Protein 3MY9 (pdb70)

Foldseek 3Di:
DDKWAWADKDWFWWWFDWPLDIDIWIKMWIAIPVGFIFIFTQDPCPPVVLRVCCVPQLVVLRHGDMLVPLVVSLVVSCVRDPPPLRNSQGSSLRSLLRVQQVVWHESLVVLQHFPDFWFFAEDEQEDPPNVVVVVVCVVQLVQQAAHYEYEDPPDPLVVVLVSLVVVCVVCPNSHQYEYEPPQPDDLVPVQVSLVSVLVSVHQAYENNHDQPPQVSLLVNCVVGPHWYEYENCDQELVSLVVCLVSVSTQAYEYDQRSHRHLVRSLVSLVSCVVSNHAYAPEAFEQAQSSNLRSLSSPRNRVSNRNGYYHNDPSMDRDAYQWPDGQDDGSRITGNADITRSNTDGDPCSVVVRIPTD

CATH classification: 3.30.390.10 (+1 more: 3.20.20.120)

Secondary structure (DSSP, 8-state):
----BEEEEEEEEEEE-EE---EEEEEEEEEETTS-EEEEEE----HHHHHHIIIIIIHHHHTT-BTT-HHHHHHHHHHHS-S-HHHHHHHHHHHHHHHHHHHT-BTTGGGT--S-SEEEBPEEE--SSHHHHHHHHHHHTTTT--EEEEE-SSS-HHHHHHHHHHHHHHHGGGSEEEEE-TT---TTTHHHHHHHHHTT--S-EE--S-TT-HHHHHHHHHH-SSPEEESTT-SSHHHHHHHHHHT--SEEE--HHHHTSHHHHHHHHHHHHHHT--EE--EE--SHHHHHHHHHHHHT-TTB-S-BEES-TTSEE---SSSSPPPEETTEEEPPPSSBTS----HHHHHHHSEE-

Organism: Azorhizobium caulinodans (strain ATCC 43989 / DSM 5975 / JCM 20966 / LMG 6465 / NBRC 14845 / NCIMB 13405 / ORS 571) (NCBI:txid438753)

Structure (mmCIF, N/CA/C/O backbone):
data_3MY9
#
_entry.id   3MY9
#
_cell.length_a   127.993
_cell.length_b   127.993
_cell.length_c   98.036
_cell.angle_alpha   90.00
_cell.angle_beta   90.00
_cell.angle_gamma   90.00
#
_symmetry.space_group_name_H-M   'I 4 2 2'
#
loop_
_entity.id
_entity.type
_entity.pdbx_description
1 polymer 'Muconate cycloisomerase'
2 non-polymer 'MAGNESIUM ION'
3 non-polymer GLYCEROL
4 water water
#
loop_
_atom_site.group_PDB
_atom_site.id
_atom_site.type_symbol
_atom_site.label_atom_id
_atom_site.label_alt_id
_atom_site.label_comp_id
_atom_site.label_asym_id
_atom_site.label_entity_id
_atom_site.label_seq_id
_atom_site.pdbx_PDB_ins_code
_atom_site.Cartn_x
_atom_site.Cartn_y
_atom_site.Cartn_z
_atom_site.occupancy
_atom_site.B_iso_or_equiv
_atom_site.auth_seq_id
_atom_site.auth_comp_id
_atom_site.auth_asym_id
_atom_site.auth_atom_id
_atom_site.pdbx_PDB_model_num
ATOM 1 N N . SER A 1 3 ? 38.659 40.405 -7.099 1.00 77.39 2 SER A N 1
ATOM 2 C CA . SER A 1 3 ? 38.041 39.183 -7.692 1.00 76.52 2 SER A CA 1
ATOM 3 C C . SER A 1 3 ? 39.096 38.070 -7.733 1.00 76.32 2 SER A C 1
ATOM 4 O O . SER A 1 3 ? 40.071 38.146 -8.489 1.00 78.11 2 SER A O 1
ATOM 7 N N . TRP A 1 4 ? 38.907 37.051 -6.895 1.00 74.28 3 TRP A N 1
ATOM 8 C CA . TRP A 1 4 ? 39.879 35.970 -6.763 1.00 73.43 3 TRP A CA 1
ATOM 9 C C . TRP A 1 4 ? 39.520 34.789 -7.645 1.00 72.60 3 TRP A C 1
ATOM 10 O O . TRP A 1 4 ? 38.392 34.331 -7.612 1.00 71.24 3 TRP A O 1
ATOM 21 N N . ASP A 1 5 ? 40.490 34.322 -8.425 1.00 73.55 4 ASP A N 1
ATOM 22 C CA . ASP A 1 5 ? 40.376 33.102 -9.215 1.00 73.55 4 ASP A CA 1
ATOM 23 C C . ASP A 1 5 ? 41.750 32.489 -9.211 1.00 73.65 4 ASP A C 1
ATOM 24 O O . ASP A 1 5 ? 42.732 33.202 -9.386 1.00 75.34 4 ASP A O 1
ATOM 29 N N . SER A 1 6 ? 41.833 31.184 -8.991 1.00 72.02 5 SER A N 1
ATOM 30 C CA . SER A 1 6 ? 43.114 30.498 -9.043 1.00 72.55 5 SER A CA 1
ATOM 31 C C . SER A 1 6 ? 42.952 28.995 -9.165 1.00 71.59 5 SER A C 1
ATOM 32 O O . SER A 1 6 ? 41.895 28.432 -8.849 1.00 70.29 5 SER A O 1
ATOM 35 N N . VAL A 1 7 ? 44.019 28.353 -9.623 1.00 72.15 6 VAL A N 1
ATOM 36 C CA . VAL A 1 7 ? 44.018 26.924 -9.867 1.00 71.97 6 VAL A CA 1
ATOM 37 C C . VAL A 1 7 ? 44.965 26.196 -8.927 1.00 72.35 6 VAL A C 1
ATOM 38 O O . VAL A 1 7 ? 45.908 26.788 -8.406 1.00 73.07 6 VAL A O 1
ATOM 42 N N . VAL A 1 8 ? 44.696 24.914 -8.702 1.00 71.86 7 VAL A N 1
ATOM 43 C CA . VAL A 1 8 ? 45.626 24.049 -7.999 1.00 72.89 7 VAL A CA 1
ATOM 44 C C . VAL A 1 8 ? 46.899 23.892 -8.834 1.00 76.51 7 VAL A C 1
ATOM 45 O O . VAL A 1 8 ? 46.833 23.650 -10.046 1.00 76.85 7 VAL A O 1
ATOM 49 N N . GLU A 1 9 ? 48.049 24.019 -8.171 1.00 78.93 8 GLU A N 1
ATOM 50 C CA . GLU A 1 9 ? 49.357 23.933 -8.827 1.00 82.63 8 GLU A CA 1
ATOM 51 C C . GLU A 1 9 ? 50.138 22.667 -8.450 1.00 84.51 8 GLU A C 1
ATOM 52 O O . GLU A 1 9 ? 50.834 22.106 -9.298 1.00 87.25 8 GLU A O 1
ATOM 58 N N . ARG A 1 10 ? 50.054 22.230 -7.196 1.00 83.99 9 ARG A N 1
ATOM 59 C CA . ARG A 1 10 ? 50.669 20.962 -6.788 1.00 85.99 9 ARG A CA 1
ATOM 60 C C . ARG A 1 10 ? 50.065 20.400 -5.521 1.00 84.36 9 ARG A C 1
ATOM 61 O O . ARG A 1 10 ? 49.459 21.124 -4.734 1.00 82.18 9 ARG A O 1
ATOM 69 N N . ILE A 1 11 ? 50.249 19.101 -5.326 1.00 85.47 10 ILE A N 1
ATOM 70 C CA . ILE A 1 11 ? 49.893 18.469 -4.069 1.00 84.84 10 ILE A CA 1
ATOM 71 C C . ILE A 1 11 ? 51.072 17.690 -3.493 1.00 87.64 10 ILE A C 1
ATOM 72 O O . ILE A 1 11 ? 52.031 17.364 -4.202 1.00 90.48 10 ILE A O 1
ATOM 77 N N . ARG A 1 12 ? 50.997 17.461 -2.188 1.00 87.41 11 ARG A N 1
ATOM 78 C CA . ARG A 1 12 ? 51.819 16.493 -1.485 1.00 90.05 11 ARG A CA 1
ATOM 79 C C . ARG A 1 12 ? 50.880 15.612 -0.673 1.00 88.41 11 ARG A C 1
ATOM 80 O O . ARG A 1 12 ? 50.012 16.117 0.045 1.00 85.95 11 ARG A O 1
ATOM 88 N N . ILE A 1 13 ? 51.035 14.301 -0.806 1.00 90.05 12 ILE A N 1
ATOM 89 C CA . ILE A 1 13 ? 50.266 13.348 -0.018 1.00 89.13 12 ILE A CA 1
ATOM 90 C C . ILE A 1 13 ? 51.221 12.750 1.009 1.00 91.37 12 ILE A C 1
ATOM 91 O O . ILE A 1 13 ? 52.323 12.306 0.653 1.00 93.93 12 ILE A O 1
ATOM 96 N N . PHE A 1 14 ? 50.810 12.763 2.279 1.00 89.96 13 PHE A N 1
ATOM 97 C CA . PHE A 1 14 ? 51.637 12.252 3.371 1.00 91.82 13 PHE A CA 1
ATOM 98 C C . PHE A 1 14 ? 50.941 11.100 4.065 1.00 91.47 13 PHE A C 1
ATOM 99 O O . PHE A 1 14 ? 49.780 11.230 4.476 1.00 88.74 13 PHE A O 1
ATOM 107 N N . LEU A 1 15 ? 51.635 9.975 4.186 1.00 94.38 14 LEU A N 1
ATOM 108 C CA . LEU A 1 15 ? 51.202 8.910 5.082 1.00 94.88 14 LEU A CA 1
ATOM 109 C C . LEU A 1 15 ? 51.967 9.159 6.375 1.00 96.44 14 LEU A C 1
ATOM 110 O O . LEU A 1 15 ? 53.204 9.144 6.370 1.00 99.19 14 LEU A O 1
ATOM 115 N N . VAL A 1 16 ? 51.241 9.414 7.465 1.00 94.63 15 VAL A N 1
ATOM 116 C CA . VAL A 1 16 ? 51.865 9.686 8.764 1.00 96.25 15 VAL A CA 1
ATOM 117 C C . VAL A 1 16 ? 51.407 8.688 9.809 1.00 96.41 15 VAL A C 1
ATOM 118 O O . VAL A 1 16 ? 50.304 8.145 9.724 1.00 94.30 15 VAL A O 1
ATOM 122 N N . GLU A 1 17 ? 52.268 8.459 10.794 1.00 99.30 16 GLU A N 1
ATOM 123 C CA . GLU A 1 17 ? 51.929 7.673 11.969 1.00 99.85 16 GLU A CA 1
ATOM 124 C C . GLU A 1 17 ? 51.726 8.686 13.093 1.00 99.12 16 GLU A C 1
ATOM 125 O O . GLU A 1 17 ? 52.490 9.641 13.201 1.00 100.75 16 GLU A O 1
ATOM 131 N N . SER A 1 18 ? 50.700 8.491 13.916 1.00 97.46 17 SER A N 1
ATOM 132 C CA . SER A 1 18 ? 50.441 9.378 15.055 1.00 96.97 17 SER A CA 1
ATOM 133 C C . SER A 1 18 ? 50.230 8.564 16.328 1.00 97.89 17 SER A C 1
ATOM 134 O O . SER A 1 18 ? 49.631 7.487 16.276 1.00 97.17 17 SER A O 1
ATOM 137 N N . PRO A 1 19 ? 50.714 9.073 17.477 1.00 99.90 18 PRO A N 1
ATOM 138 C CA . PRO A 1 19 ? 50.587 8.288 18.698 1.00 101.22 18 PRO A CA 1
ATOM 139 C C . PRO A 1 19 ? 49.238 8.471 19.388 1.00 99.00 18 PRO A C 1
ATOM 140 O O . PRO A 1 19 ? 48.651 9.555 19.342 1.00 97.10 18 PRO A O 1
ATOM 144 N N . ILE A 1 20 ? 48.758 7.395 20.006 1.00 99.70 19 ILE A N 1
ATOM 145 C CA . ILE A 1 20 ? 47.585 7.421 20.873 1.00 97.94 19 ILE A CA 1
ATOM 146 C C . ILE A 1 20 ? 47.941 6.747 22.207 1.00 100.40 19 ILE A C 1
ATOM 147 O O . ILE A 1 20 ? 49.042 6.222 22.360 1.00 103.20 19 ILE A O 1
ATOM 152 N N . LYS A 1 21 ? 47.024 6.788 23.170 1.00 99.54 20 LYS A N 1
ATOM 153 C CA . LYS A 1 21 ? 47.182 6.054 24.427 1.00 101.79 20 LYS A CA 1
ATOM 154 C C . LYS A 1 21 ? 45.840 5.451 24.836 1.00 99.94 20 LYS A C 1
ATOM 155 O O . LYS A 1 21 ? 44.837 6.159 24.839 1.00 97.50 20 LYS A O 1
ATOM 157 N N . MET A 1 22 ? 45.825 4.154 25.173 1.00 101.49 21 MET A N 1
ATOM 158 C CA . MET A 1 22 ? 44.588 3.446 25.578 1.00 99.68 21 MET A CA 1
ATOM 159 C C . MET A 1 22 ? 44.751 2.711 26.910 1.00 101.60 21 MET A C 1
ATOM 160 O O . MET A 1 22 ? 45.824 2.184 27.216 1.00 104.64 21 MET A O 1
ATOM 162 N N . GLY A 1 33 ? 50.719 2.085 21.291 1.00 102.09 32 GLY A N 1
ATOM 163 C CA . GLY A 1 33 ? 49.603 2.334 20.379 1.00 98.69 32 GLY A CA 1
ATOM 164 C C . GLY A 1 33 ? 50.017 3.233 19.222 1.00 98.30 32 GLY A C 1
ATOM 165 O O . GLY A 1 33 ? 50.919 4.070 19.359 1.00 99.80 32 GLY A O 1
ATOM 166 N N . SER A 1 34 ? 49.368 3.057 18.073 1.00 96.13 33 SER A N 1
ATOM 167 C CA . SER A 1 34 ? 49.667 3.872 16.897 1.00 95.45 33 SER A CA 1
ATOM 168 C C . SER A 1 34 ? 48.501 3.851 15.917 1.00 92.29 33 SER A C 1
ATOM 169 O O . SER A 1 34 ? 47.676 2.928 15.929 1.00 91.43 33 SER A O 1
ATOM 172 N N . VAL A 1 35 ? 48.415 4.891 15.093 1.00 90.49 34 VAL A N 1
ATOM 173 C CA . VAL A 1 35 ? 47.439 4.942 14.002 1.00 87.57 34 VAL A CA 1
ATOM 174 C C . VAL A 1 35 ? 48.091 5.640 12.824 1.00 87.54 34 VAL A C 1
ATOM 175 O O . VAL A 1 35 ? 48.961 6.492 13.011 1.00 88.59 34 VAL A O 1
ATOM 179 N N . LYS A 1 36 ? 47.678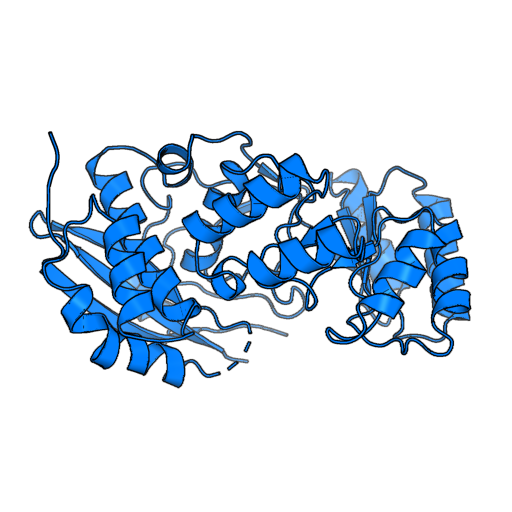 5.271 11.617 1.00 86.05 35 LYS A N 1
ATOM 180 C CA . LYS A 1 36 ? 48.204 5.898 10.414 1.00 86.04 35 LYS A CA 1
ATOM 181 C C . LYS A 1 36 ? 47.128 6.797 9.801 1.00 82.32 35 LYS A C 1
ATOM 182 O O . LYS A 1 36 ? 45.938 6.477 9.847 1.00 79.70 35 LYS A O 1
ATOM 184 N N . ARG A 1 37 ? 47.560 7.929 9.248 1.00 81.68 36 ARG A N 1
ATOM 185 C CA . ARG A 1 37 ? 46.655 8.948 8.729 1.00 78.56 36 ARG A CA 1
ATOM 186 C C . ARG A 1 37 ? 47.144 9.459 7.377 1.00 78.74 36 ARG A C 1
ATOM 187 O O . ARG A 1 37 ? 48.341 9.625 7.162 1.00 80.99 36 ARG A O 1
ATOM 195 N N . VAL A 1 38 ? 46.208 9.707 6.469 1.00 76.21 37 VAL A N 1
ATOM 196 C CA . VAL A 1 38 ? 46.524 10.254 5.149 1.00 76.11 37 VAL A CA 1
ATOM 197 C C . VAL A 1 38 ? 46.212 11.746 5.172 1.00 73.61 37 VAL A C 1
ATOM 198 O O . VAL A 1 38 ? 45.048 12.145 5.352 1.00 71.02 37 VAL A O 1
ATOM 202 N N . LEU A 1 39 ? 47.243 12.563 5.006 1.00 74.10 38 LEU A N 1
ATOM 203 C CA . LEU A 1 39 ? 47.093 14.004 4.941 1.00 72.43 38 LEU A CA 1
ATOM 204 C C . LEU A 1 39 ? 47.478 14.478 3.546 1.00 73.03 38 LEU A C 1
ATOM 205 O O . LEU A 1 39 ? 48.434 13.981 2.948 1.00 75.71 38 LEU A O 1
ATOM 210 N N . LEU A 1 40 ? 46.718 15.438 3.038 1.00 70.96 39 LEU A N 1
ATOM 211 C CA . LEU A 1 40 ? 46.902 15.988 1.705 1.00 71.09 39 LEU A CA 1
ATOM 212 C C . LEU A 1 40 ? 47.134 17.475 1.854 1.00 70.52 39 LEU A C 1
ATOM 213 O O . LEU A 1 40 ? 46.370 18.159 2.529 1.00 68.73 39 LEU A O 1
ATOM 218 N N . GLU A 1 41 ? 48.185 17.975 1.225 1.00 72.26 40 GLU A N 1
ATOM 219 C CA . GLU A 1 41 ? 48.447 19.397 1.199 1.00 72.15 40 GLU A CA 1
ATOM 220 C C . GLU A 1 41 ? 48.284 19.869 -0.232 1.00 72.04 40 GLU A C 1
ATOM 221 O O . GLU A 1 41 ? 48.977 19.391 -1.132 1.00 73.56 40 GLU A O 1
ATOM 227 N N . VAL A 1 42 ? 47.388 20.822 -0.442 1.00 69.96 41 VAL A N 1
ATOM 228 C CA . VAL A 1 42 ? 47.204 21.386 -1.773 1.00 69.79 41 VAL A CA 1
ATOM 229 C C . VAL A 1 42 ? 47.701 22.816 -1.797 1.00 69.73 41 VAL A C 1
ATOM 230 O O . VAL A 1 42 ? 47.541 23.547 -0.825 1.00 68.94 41 VAL A O 1
ATOM 234 N N . THR A 1 43 ? 48.335 23.196 -2.904 1.00 71.00 42 THR A N 1
ATOM 235 C CA . THR A 1 43 ? 48.927 24.517 -3.043 1.00 71.51 42 THR A CA 1
ATOM 236 C C . THR A 1 43 ? 48.480 25.178 -4.344 1.00 71.63 42 THR A C 1
ATOM 237 O O . THR A 1 43 ? 48.632 24.601 -5.411 1.00 72.72 42 THR A O 1
ATOM 241 N N . SER A 1 44 ? 47.935 26.387 -4.254 1.00 70.91 43 SER A N 1
ATOM 242 C CA . SER A 1 44 ? 47.440 27.097 -5.437 1.00 71.23 43 SER A CA 1
ATOM 243 C C . SER A 1 44 ? 48.551 27.774 -6.227 1.00 74.02 43 SER A C 1
ATOM 244 O O . SER A 1 44 ? 49.666 27.951 -5.728 1.00 75.61 43 SER A O 1
ATOM 247 N N . ALA A 1 45 ? 48.214 28.192 -7.449 1.00 74.95 44 ALA A N 1
ATOM 248 C CA . ALA A 1 45 ? 49.134 28.941 -8.325 1.00 77.14 44 ALA A CA 1
ATOM 249 C C . ALA A 1 45 ? 49.510 30.312 -7.762 1.00 77.66 44 ALA A C 1
ATOM 250 O O . ALA A 1 45 ? 50.518 30.893 -8.174 1.00 80.04 44 ALA A O 1
ATOM 252 N N . ASP A 1 46 ? 48.695 30.836 -6.842 1.00 76.07 45 ASP A N 1
ATOM 253 C CA . ASP A 1 46 ? 49.012 32.091 -6.132 1.00 76.50 45 ASP A CA 1
ATOM 254 C C . ASP A 1 46 ? 49.476 31.871 -4.654 1.00 76.28 45 ASP A C 1
ATOM 255 O O . ASP A 1 46 ? 49.485 32.786 -3.765 1.00 77.05 45 ASP A O 1
ATOM 260 N N . GLY A 1 47 ? 50.000 30.648 -4.405 1.00 76.50 46 GLY A N 1
ATOM 261 C CA . GLY A 1 47 ? 50.816 30.371 -3.209 1.00 77.35 46 GLY A CA 1
ATOM 262 C C . GLY A 1 47 ? 50.100 29.928 -1.938 1.00 75.48 46 GLY A C 1
ATOM 263 O O . GLY A 1 47 ? 50.752 29.605 -0.945 1.00 76.67 46 GLY A O 1
ATOM 264 N N . ILE A 1 48 ? 48.767 29.907 -1.961 1.00 72.72 47 ILE A N 1
ATOM 265 C CA . ILE A 1 48 ? 47.964 29.648 -0.754 1.00 70.80 47 ILE A CA 1
ATOM 266 C C . ILE A 1 48 ? 47.789 28.150 -0.493 1.00 69.87 47 ILE A C 1
ATOM 267 O O . ILE A 1 48 ? 47.439 27.388 -1.393 1.00 69.25 47 ILE A O 1
ATOM 272 N N . VAL A 1 49 ? 48.005 27.742 0.753 1.00 69.72 48 VAL A N 1
ATOM 273 C CA . VAL A 1 49 ? 48.056 26.332 1.116 1.00 69.39 48 VAL A CA 1
ATOM 274 C C . VAL A 1 49 ? 46.787 25.898 1.844 1.00 67.11 48 VAL A C 1
ATOM 275 O O . VAL A 1 49 ? 46.254 26.646 2.658 1.00 66.41 48 VAL A O 1
ATOM 279 N N . GLY A 1 50 ? 46.316 24.687 1.553 1.00 65.98 49 GLY A N 1
ATOM 280 C CA . GLY A 1 50 ? 45.166 24.115 2.249 1.00 64.02 49 GLY A CA 1
ATOM 281 C C . GLY A 1 50 ? 45.364 22.651 2.560 1.00 64.33 49 GLY A C 1
ATOM 282 O O . GLY A 1 50 ? 46.056 21.946 1.830 1.00 66.18 49 GLY A O 1
ATOM 283 N N . TRP A 1 51 ? 44.752 22.187 3.641 1.00 63.32 50 TRP A N 1
ATOM 284 C CA . TRP A 1 51 ? 44.947 20.819 4.099 1.00 64.12 50 TRP A CA 1
ATOM 285 C C . TRP A 1 51 ? 43.645 20.030 4.127 1.00 63.09 50 TRP A C 1
ATOM 286 O O . TRP A 1 51 ? 42.571 20.572 4.387 1.00 60.59 50 TRP A O 1
ATOM 297 N N . GLY A 1 52 ? 43.767 18.743 3.829 1.00 64.72 51 GLY A N 1
ATOM 298 C CA . GLY A 1 52 ? 42.693 17.785 3.991 1.00 63.99 51 GLY A CA 1
ATOM 299 C C . GLY A 1 52 ? 43.228 16.518 4.617 1.00 66.13 51 GLY A C 1
ATOM 300 O O . GLY A 1 52 ? 44.432 16.262 4.604 1.00 68.10 51 GLY A O 1
ATOM 301 N N . GLU A 1 53 ? 42.325 15.727 5.168 1.00 66.74 52 GLU A N 1
ATOM 302 C CA . GLU A 1 53 ? 42.681 14.479 5.827 1.00 69.08 52 GLU A CA 1
ATOM 303 C C . GLU A 1 53 ? 41.640 13.443 5.456 1.00 69.80 52 GLU A C 1
ATOM 304 O O . GLU A 1 53 ? 40.452 13.733 5.494 1.00 67.59 52 GLU A O 1
ATOM 310 N N . ALA A 1 54 ? 42.106 12.258 5.079 1.00 73.80 53 ALA A N 1
ATOM 311 C CA . ALA A 1 54 ? 41.247 11.117 4.816 1.00 75.67 53 ALA A CA 1
ATOM 312 C C . ALA A 1 54 ? 41.230 10.226 6.051 1.00 77.88 53 ALA A C 1
ATOM 313 O O . ALA A 1 54 ? 42.229 9.587 6.382 1.00 80.22 53 ALA A O 1
ATOM 315 N N . ALA A 1 55 ? 40.096 10.210 6.742 1.00 78.74 54 ALA A N 1
ATOM 316 C CA . ALA A 1 55 ? 39.917 9.373 7.916 1.00 80.83 54 ALA A CA 1
ATOM 317 C C . ALA A 1 55 ? 39.003 8.217 7.538 1.00 82.26 54 ALA A C 1
ATOM 318 O O . ALA A 1 55 ? 37.847 8.443 7.194 1.00 80.77 54 ALA A O 1
ATOM 320 N N . PRO A 1 56 ? 39.526 6.981 7.551 1.00 86.31 55 PRO A N 1
ATOM 321 C CA . PRO A 1 56 ? 38.639 5.817 7.451 1.00 87.22 55 PRO A CA 1
ATOM 322 C C . PRO A 1 56 ? 37.608 5.688 8.580 1.00 86.84 55 PRO A C 1
ATOM 323 O O . PRO A 1 56 ? 37.644 6.434 9.569 1.00 86.01 55 PRO A O 1
ATOM 327 N N . TRP A 1 57 ? 36.706 4.721 8.407 1.00 88.02 56 TRP A N 1
ATOM 328 C CA . TRP A 1 57 ? 35.479 4.606 9.196 1.00 87.21 56 TRP A CA 1
ATOM 329 C C . TRP A 1 57 ? 35.277 3.157 9.671 1.00 88.01 56 TRP A C 1
ATOM 330 O O . TRP A 1 57 ? 35.099 2.889 10.870 1.00 87.99 56 TRP A O 1
ATOM 341 N N . THR A 1 63 ? 41.827 0.754 6.273 1.00 100.68 62 THR A N 1
ATOM 342 C CA . THR A 1 63 ? 43.073 0.710 5.516 1.00 103.79 62 THR A CA 1
ATOM 343 C C . THR A 1 63 ? 43.394 2.077 4.900 1.00 103.05 62 THR A C 1
ATOM 344 O O . THR A 1 63 ? 42.695 2.521 3.985 1.00 102.10 62 THR A O 1
ATOM 348 N N . PRO A 1 64 ? 44.431 2.761 5.424 1.00 103.74 63 PRO A N 1
ATOM 349 C CA . PRO A 1 64 ? 44.930 4.031 4.867 1.00 103.23 63 PRO A CA 1
ATOM 350 C C . PRO A 1 64 ? 45.706 3.920 3.550 1.00 104.98 63 PRO A C 1
ATOM 351 O O . PRO A 1 64 ? 45.882 4.929 2.862 1.00 104.52 63 PRO A O 1
ATOM 355 N N . GLU A 1 65 ? 46.191 2.721 3.221 1.00 106.85 64 GLU A N 1
ATOM 356 C CA . GLU A 1 65 ? 46.872 2.482 1.946 1.00 108.64 64 GLU A CA 1
ATOM 357 C C . GLU A 1 65 ? 45.904 2.690 0.779 1.00 106.49 64 GLU A C 1
ATOM 358 O O . GLU A 1 65 ? 46.270 3.276 -0.239 1.00 107.12 64 GLU A O 1
ATOM 360 N N . ALA A 1 66 ? 44.670 2.213 0.947 1.00 103.78 65 ALA A N 1
ATOM 361 C CA . ALA A 1 66 ? 43.588 2.443 -0.013 1.00 101.62 65 ALA A CA 1
ATOM 362 C C . ALA A 1 66 ? 43.466 3.926 -0.375 1.00 99.37 65 ALA A C 1
ATOM 363 O O . ALA A 1 66 ? 43.722 4.315 -1.523 1.00 100.27 65 ALA A O 1
ATOM 365 N N . ALA A 1 67 ? 43.098 4.748 0.608 1.00 96.21 66 ALA A N 1
ATOM 366 C CA . ALA A 1 67 ? 42.989 6.194 0.402 1.00 94.04 66 ALA A CA 1
ATOM 367 C C . ALA A 1 67 ? 44.269 6.757 -0.210 1.00 95.63 66 ALA A C 1
ATOM 368 O O . ALA A 1 67 ? 44.215 7.509 -1.188 1.00 95.53 66 ALA A O 1
ATOM 370 N N . PHE A 1 68 ? 45.416 6.371 0.347 1.00 97.07 67 PHE A N 1
ATOM 371 C CA . PHE A 1 68 ? 46.711 6.898 -0.102 1.00 98.71 67 PHE A CA 1
ATOM 372 C C . PHE A 1 68 ? 46.963 6.716 -1.601 1.00 100.12 67 PHE A C 1
ATOM 373 O O . PHE A 1 68 ? 47.502 7.614 -2.265 1.00 100.50 67 PHE A O 1
ATOM 381 N N . SER A 1 69 ? 46.606 5.548 -2.125 1.00 100.62 68 SER A N 1
ATOM 382 C CA . SER A 1 69 ? 46.802 5.278 -3.545 1.00 102.28 68 SER A CA 1
ATOM 383 C C . SER A 1 69 ? 45.755 6.038 -4.357 1.00 99.45 68 SER A C 1
ATOM 384 O O . SER A 1 69 ? 46.063 6.568 -5.428 1.00 100.69 68 SER A O 1
ATOM 387 N N . ALA A 1 70 ? 44.533 6.110 -3.830 1.00 95.70 69 ALA A N 1
ATOM 388 C CA . ALA A 1 70 ? 43.451 6.818 -4.501 1.00 92.90 69 ALA A CA 1
ATOM 389 C C . ALA A 1 70 ? 43.890 8.223 -4.888 1.00 91.93 69 ALA A C 1
ATOM 390 O O . ALA A 1 70 ? 43.796 8.603 -6.052 1.00 92.78 69 ALA A O 1
ATOM 392 N N . LEU A 1 71 ? 44.400 8.978 -3.922 1.00 90.43 70 LEU A N 1
ATOM 393 C CA . LEU A 1 71 ? 44.854 10.349 -4.172 1.00 89.47 70 LEU A CA 1
ATOM 394 C C . LEU A 1 71 ? 46.034 10.404 -5.135 1.00 91.92 70 LEU A C 1
ATOM 395 O O . LEU A 1 71 ? 46.047 11.215 -6.066 1.00 91.86 70 LEU A O 1
ATOM 400 N N . ASP A 1 72 ? 47.015 9.533 -4.904 1.00 93.92 71 ASP A N 1
ATOM 401 C CA . ASP A 1 72 ? 48.307 9.591 -5.604 1.00 96.62 71 ASP A CA 1
ATOM 402 C C . ASP A 1 72 ? 48.201 9.257 -7.096 1.00 97.67 71 ASP A C 1
ATOM 403 O O . ASP A 1 72 ? 48.877 9.889 -7.915 1.00 98.89 71 ASP A O 1
ATOM 408 N N . ILE A 1 73 ? 47.360 8.280 -7.444 1.00 96.89 72 ILE A N 1
ATOM 409 C CA . ILE A 1 73 ? 47.229 7.838 -8.840 1.00 98.37 72 ILE A CA 1
ATOM 410 C C . ILE A 1 73 ? 45.870 8.214 -9.482 1.00 95.64 72 ILE A C 1
ATOM 411 O O . ILE A 1 73 ? 45.848 8.857 -10.528 1.00 95.90 72 ILE A O 1
ATOM 416 N N . TYR A 1 74 ? 44.748 7.857 -8.856 1.00 92.87 73 TYR A N 1
ATOM 417 C CA . TYR A 1 74 ? 43.444 8.057 -9.492 1.00 90.81 73 TYR A CA 1
ATOM 418 C C . TYR A 1 74 ? 43.032 9.543 -9.546 1.00 88.35 73 TYR A C 1
ATOM 419 O O . TYR A 1 74 ? 42.701 10.060 -10.621 1.00 88.66 73 TYR A O 1
ATOM 421 N N . LEU A 1 75 ? 43.085 10.231 -8.403 1.00 85.82 74 LEU A N 1
ATOM 422 C CA . LEU A 1 75 ? 42.554 11.600 -8.289 1.00 82.96 74 LEU A CA 1
ATOM 423 C C . LEU A 1 75 ? 43.550 12.718 -8.667 1.00 83.32 74 LEU A C 1
ATOM 424 O O . LEU A 1 75 ? 43.132 13.807 -9.053 1.00 81.91 74 LEU A O 1
ATOM 429 N N . ARG A 1 76 ? 44.850 12.447 -8.592 1.00 84.99 75 ARG A N 1
ATOM 430 C CA . ARG A 1 76 ? 45.887 13.466 -8.868 1.00 85.76 75 ARG A CA 1
ATOM 431 C C . ARG A 1 76 ? 45.711 14.280 -10.178 1.00 85.81 75 ARG A C 1
ATOM 432 O O . ARG A 1 76 ? 45.854 15.508 -10.156 1.00 84.69 75 ARG A O 1
ATOM 440 N N . PRO A 1 77 ? 45.421 13.607 -11.317 1.00 86.73 76 PRO A N 1
ATOM 441 C CA . PRO A 1 77 ? 45.213 14.336 -12.577 1.00 87.17 76 PRO A CA 1
ATOM 442 C C . PRO A 1 77 ? 43.901 15.132 -12.661 1.00 84.28 76 PRO A C 1
ATOM 443 O O . PRO A 1 77 ? 43.742 15.955 -13.568 1.00 84.40 76 PRO A O 1
ATOM 447 N N . LEU A 1 78 ? 42.968 14.860 -11.750 1.00 81.54 77 LEU A N 1
ATOM 448 C CA . LEU A 1 78 ? 41.748 15.646 -11.635 1.00 78.89 77 LEU A CA 1
ATOM 449 C C . LEU A 1 78 ? 42.012 16.902 -10.795 1.00 77.16 77 LEU A C 1
ATOM 450 O O . LEU A 1 78 ? 41.567 17.994 -11.174 1.00 76.35 77 LEU A O 1
ATOM 455 N N . ILE A 1 79 ? 42.748 16.751 -9.681 1.00 76.37 78 ILE A N 1
ATOM 456 C CA . ILE A 1 79 ? 43.075 17.891 -8.792 1.00 74.51 78 ILE A CA 1
ATOM 457 C C . ILE A 1 79 ? 43.916 18.929 -9.532 1.00 75.04 78 ILE A C 1
ATOM 458 O O . ILE A 1 79 ? 43.633 20.129 -9.479 1.00 73.46 78 ILE A O 1
ATOM 463 N N . LEU A 1 80 ? 44.962 18.453 -10.204 1.00 76.94 79 LEU A N 1
ATOM 464 C CA . LEU A 1 80 ? 45.959 19.337 -10.805 1.00 77.87 79 LEU A CA 1
ATOM 465 C C . LEU A 1 80 ? 45.358 20.175 -11.935 1.00 76.78 79 LEU A C 1
ATOM 466 O O . LEU A 1 80 ? 44.766 19.631 -12.860 1.00 77.37 79 LEU A O 1
ATOM 471 N N . GLY A 1 81 ? 45.511 21.496 -11.845 1.00 75.00 80 GLY A N 1
ATOM 472 C CA . GLY A 1 81 ? 44.896 22.418 -12.798 1.00 74.05 80 GLY A CA 1
ATOM 473 C C . GLY A 1 81 ? 43.499 22.913 -12.405 1.00 70.66 80 GLY A C 1
ATOM 474 O O . GLY A 1 81 ? 43.095 24.011 -12.804 1.00 69.90 80 GLY A O 1
ATOM 475 N N . ALA A 1 82 ? 42.777 22.126 -11.603 1.00 68.12 81 ALA A N 1
ATOM 476 C CA . ALA A 1 82 ? 41.369 22.398 -11.277 1.00 64.95 81 ALA A CA 1
ATOM 477 C C . ALA A 1 82 ? 41.135 23.797 -10.682 1.00 63.08 81 ALA A C 1
ATOM 478 O O . ALA A 1 82 ? 41.920 24.259 -9.856 1.00 62.21 81 ALA A O 1
ATOM 480 N N . PRO A 1 83 ? 40.049 24.482 -11.106 1.00 61.96 82 PRO A N 1
ATOM 481 C CA . PRO A 1 83 ? 39.784 25.806 -10.513 1.00 60.51 82 PRO A CA 1
ATOM 482 C C . PRO A 1 83 ? 39.209 25.708 -9.102 1.00 57.93 82 PRO A C 1
ATOM 483 O O . PRO A 1 83 ? 38.179 25.076 -8.892 1.00 57.25 82 PRO A O 1
ATOM 487 N N . ILE A 1 84 ? 39.882 26.344 -8.145 1.00 57.51 83 ILE A N 1
ATOM 488 C CA . ILE A 1 84 ? 39.590 26.167 -6.723 1.00 55.39 83 ILE A CA 1
ATOM 489 C C . ILE A 1 84 ? 38.216 26.714 -6.317 1.00 53.50 83 ILE A C 1
ATOM 490 O O . ILE A 1 84 ? 37.650 26.233 -5.364 1.00 51.94 83 ILE A O 1
ATOM 495 N N . LYS A 1 85 ? 37.705 27.718 -7.029 1.00 54.04 84 LYS A N 1
ATOM 496 C CA . LYS A 1 85 ? 36.327 28.204 -6.849 1.00 53.71 84 LYS A CA 1
ATOM 497 C C . LYS A 1 85 ? 35.277 27.199 -7.307 1.00 53.34 84 LYS A C 1
ATOM 498 O O . LYS A 1 85 ? 34.108 27.386 -6.993 1.00 55.34 84 LYS A O 1
ATOM 504 N N . ARG A 1 86 ? 35.642 26.156 -8.053 1.00 53.65 85 ARG A N 1
ATOM 505 C CA . ARG A 1 86 ? 34.634 25.184 -8.546 1.00 52.82 85 ARG A CA 1
ATOM 506 C C . ARG A 1 86 ? 34.707 23.836 -7.853 1.00 52.16 85 ARG A C 1
ATOM 507 O O . ARG A 1 86 ? 34.906 22.809 -8.493 1.00 52.97 85 ARG A O 1
ATOM 515 N N . VAL A 1 87 ? 34.474 23.850 -6.551 1.00 50.93 86 VAL A N 1
ATOM 516 C CA . VAL A 1 87 ? 34.555 22.659 -5.728 1.00 51.00 86 VAL A CA 1
ATOM 517 C C . VAL A 1 87 ? 33.511 21.578 -6.093 1.00 50.84 86 VAL A C 1
ATOM 518 O O . VAL A 1 87 ? 33.852 20.403 -6.255 1.00 50.59 86 VAL A O 1
ATOM 522 N N . ARG A 1 88 ? 32.245 21.979 -6.226 1.00 50.26 87 ARG A N 1
ATOM 523 C CA . ARG A 1 88 ? 31.192 21.032 -6.575 1.00 49.52 87 ARG A CA 1
ATOM 524 C C . ARG A 1 88 ? 31.443 20.422 -7.939 1.00 50.52 87 ARG A C 1
ATOM 525 O O . ARG A 1 88 ? 31.134 19.254 -8.154 1.00 50.36 87 ARG A O 1
ATOM 533 N N . GLU A 1 89 ? 31.987 21.213 -8.863 1.00 52.34 88 GLU A N 1
ATOM 534 C CA . GLU A 1 89 ? 32.303 20.725 -10.204 1.00 54.20 88 GLU A CA 1
ATOM 535 C C . GLU A 1 89 ? 33.390 19.655 -10.147 1.00 55.74 88 GLU A C 1
ATOM 536 O O . GLU A 1 89 ? 33.322 18.664 -10.870 1.00 56.85 88 GLU A O 1
ATOM 542 N N . LEU A 1 90 ? 34.421 19.884 -9.330 1.00 56.35 89 LEU A N 1
ATOM 543 C CA . LEU A 1 90 ? 35.512 18.908 -9.187 1.00 57.74 89 LEU A CA 1
ATOM 544 C C . LEU A 1 90 ? 34.987 17.645 -8.512 1.00 57.31 89 LEU A C 1
ATOM 545 O O . LEU A 1 90 ? 35.366 16.561 -8.921 1.00 59.48 89 LEU A O 1
ATOM 550 N N . MET A 1 91 ? 34.127 17.778 -7.494 1.00 55.40 90 MET A N 1
ATOM 551 C CA . MET A 1 91 ? 33.568 16.591 -6.809 1.00 55.20 90 MET A CA 1
ATOM 552 C C . MET A 1 91 ? 32.768 15.717 -7.763 1.00 56.60 90 MET A C 1
ATOM 553 O O . MET A 1 91 ? 32.793 14.486 -7.637 1.00 57.41 90 MET A O 1
ATOM 558 N N . ALA A 1 92 ? 32.048 16.345 -8.702 1.00 57.43 91 ALA A N 1
ATOM 559 C CA . ALA A 1 92 ? 31.295 15.602 -9.736 1.00 58.48 91 ALA A CA 1
ATOM 560 C C . ALA A 1 92 ? 32.254 14.915 -10.700 1.00 60.79 91 ALA A C 1
ATOM 561 O O . ALA A 1 92 ? 31.969 13.818 -11.157 1.00 61.83 91 ALA A O 1
ATOM 563 N N . ARG A 1 93 ? 33.384 15.547 -11.006 1.00 62.17 92 ARG A N 1
ATOM 564 C CA . ARG A 1 93 ? 34.428 14.880 -11.814 1.00 64.97 92 ARG A CA 1
ATOM 565 C C . ARG A 1 93 ? 35.022 13.672 -11.063 1.00 65.61 92 ARG A C 1
ATOM 566 O O . ARG A 1 93 ? 35.142 12.610 -11.624 1.00 66.94 92 ARG A O 1
ATOM 568 N N . MET A 1 94 ? 35.341 13.821 -9.779 1.00 65.26 93 MET A N 1
ATOM 569 C CA . MET A 1 94 ? 35.949 12.726 -9.017 1.00 65.98 93 MET A CA 1
ATOM 570 C C . MET A 1 94 ? 34.967 11.543 -8.854 1.00 67.39 93 MET A C 1
ATOM 571 O O . MET A 1 94 ? 35.388 10.385 -8.912 1.00 69.45 93 MET A O 1
ATOM 576 N N . ASP A 1 95 ? 33.671 11.823 -8.695 1.00 66.88 94 ASP A N 1
ATOM 577 C CA . ASP A 1 95 ? 32.648 10.763 -8.608 1.00 68.09 94 ASP A CA 1
ATOM 578 C C . ASP A 1 95 ? 32.399 10.038 -9.958 1.00 71.23 94 ASP A C 1
ATOM 579 O O . ASP A 1 95 ? 31.994 8.879 -9.984 1.00 72.16 94 ASP A O 1
ATOM 584 N N . LYS A 1 96 ? 32.623 10.729 -11.064 1.00 73.64 95 LYS A N 1
ATOM 585 C CA . LYS A 1 96 ? 32.444 10.161 -12.394 1.00 77.13 95 LYS A CA 1
ATOM 586 C C . LYS A 1 96 ? 33.610 9.235 -12.776 1.00 80.53 95 LYS A C 1
ATOM 587 O O . LYS A 1 96 ? 33.399 8.200 -13.411 1.00 82.11 95 LYS A O 1
ATOM 593 N N . MET A 1 97 ? 34.830 9.620 -12.400 1.00 81.93 96 MET A N 1
ATOM 594 C CA . MET A 1 97 ? 36.042 8.877 -12.765 1.00 85.50 96 MET A CA 1
ATOM 595 C C . MET A 1 97 ? 36.382 7.750 -11.780 1.00 86.54 96 MET A C 1
ATOM 596 O O . MET A 1 97 ? 36.920 6.722 -12.181 1.00 89.12 96 MET A O 1
ATOM 601 N N . LEU A 1 98 ? 36.068 7.943 -10.503 1.00 85.55 97 LEU A N 1
ATOM 602 C CA . LEU A 1 98 ? 36.296 6.927 -9.467 1.00 86.40 97 LEU A CA 1
ATOM 603 C C . LEU A 1 98 ? 35.021 6.676 -8.659 1.00 84.73 97 LEU A C 1
ATOM 604 O O . LEU A 1 98 ? 34.250 7.604 -8.400 1.00 82.93 97 LEU A O 1
ATOM 609 N N . VAL A 1 99 ? 34.816 5.429 -8.237 1.00 85.90 98 VAL A N 1
ATOM 610 C CA . VAL A 1 99 ? 33.593 5.045 -7.528 1.00 84.42 98 VAL A CA 1
ATOM 611 C C . VAL A 1 99 ? 33.859 4.679 -6.064 1.00 83.50 98 VAL A C 1
ATOM 612 O O . VAL A 1 99 ? 34.561 3.718 -5.769 1.00 85.46 98 VAL A O 1
ATOM 616 N N . GLY A 1 100 ? 33.305 5.461 -5.147 1.00 81.07 99 GLY A N 1
ATOM 617 C CA . GLY A 1 100 ? 33.248 5.067 -3.742 1.00 79.93 99 GLY A CA 1
ATOM 618 C C . GLY A 1 100 ? 34.524 5.128 -2.901 1.00 80.34 99 GLY A C 1
ATOM 619 O O . GLY A 1 100 ? 34.704 4.306 -1.989 1.00 81.12 99 GLY A O 1
ATOM 620 N N . HIS A 1 101 ? 35.412 6.080 -3.175 1.00 79.72 100 HIS A N 1
ATOM 621 C CA . HIS A 1 101 ? 36.476 6.394 -2.210 1.00 79.13 100 HIS A CA 1
ATOM 622 C C . HIS A 1 101 ? 36.148 7.710 -1.512 1.00 75.66 100 HIS A C 1
ATOM 623 O O . HIS A 1 101 ? 36.887 8.685 -1.619 1.00 75.74 100 HIS A O 1
ATOM 630 N N . GLY A 1 102 ? 35.024 7.722 -0.802 1.00 72.04 101 GLY A N 1
ATOM 631 C CA . GLY A 1 102 ? 34.482 8.946 -0.207 1.00 69.12 101 GLY A CA 1
ATOM 632 C C . GLY A 1 102 ? 35.433 9.726 0.688 1.00 67.72 101 GLY A C 1
ATOM 633 O O . GLY A 1 102 ? 35.365 10.949 0.749 1.00 66.51 101 GLY A O 1
ATOM 634 N N . GLU A 1 103 ? 36.319 9.007 1.370 1.00 67.60 102 GLU A N 1
ATOM 635 C CA . GLU A 1 103 ? 37.295 9.597 2.293 1.00 67.00 102 GLU A CA 1
ATOM 636 C C . GLU A 1 103 ? 38.316 10.455 1.553 1.00 66.60 102 GLU A C 1
ATOM 637 O O . GLU A 1 103 ? 38.521 11.621 1.887 1.00 65.88 102 GLU A O 1
ATOM 643 N N . ALA A 1 104 ? 38.949 9.874 0.544 1.00 66.42 103 ALA A N 1
ATOM 644 C CA . ALA A 1 104 ? 39.954 10.586 -0.237 1.00 66.54 103 ALA A CA 1
ATOM 645 C C . ALA A 1 104 ? 39.391 11.816 -0.959 1.00 64.22 103 ALA A C 1
ATOM 646 O O . ALA A 1 104 ? 40.016 12.869 -0.992 1.00 64.01 103 ALA A O 1
ATOM 648 N N . LYS A 1 105 ? 38.203 11.677 -1.534 1.00 61.97 104 LYS A N 1
ATOM 649 C CA . LYS A 1 105 ? 37.530 12.795 -2.209 1.00 59.90 104 LYS A CA 1
ATOM 650 C C . LYS A 1 105 ? 37.229 13.914 -1.207 1.00 56.85 104 LYS A C 1
ATOM 651 O O . LYS A 1 105 ? 37.466 15.082 -1.505 1.00 56.05 104 LYS A O 1
ATOM 657 N N . ALA A 1 106 ? 36.721 13.551 -0.028 1.00 54.54 105 ALA A N 1
ATOM 658 C CA . ALA A 1 106 ? 36.433 14.548 1.029 1.00 52.72 105 ALA A CA 1
ATOM 659 C C . ALA A 1 106 ? 37.684 15.341 1.476 1.00 53.33 105 ALA A C 1
ATOM 660 O O . ALA A 1 106 ? 37.573 16.523 1.813 1.00 52.19 105 ALA A O 1
ATOM 662 N N . ALA A 1 107 ? 38.862 14.715 1.443 1.00 54.71 106 ALA A N 1
ATOM 663 C CA . ALA A 1 107 ? 40.116 15.420 1.779 1.00 56.00 106 ALA A CA 1
ATOM 664 C C . ALA A 1 107 ? 40.453 16.470 0.731 1.00 56.59 106 ALA A C 1
ATOM 665 O O . ALA A 1 107 ? 40.982 17.537 1.057 1.00 57.23 106 ALA A O 1
ATOM 667 N N . VAL A 1 108 ? 40.160 16.174 -0.531 1.00 56.99 107 VAL A N 1
ATOM 668 C CA . VAL A 1 108 ? 40.376 17.144 -1.600 1.00 57.28 107 VAL A CA 1
ATOM 669 C C . VAL A 1 108 ? 39.461 18.354 -1.439 1.00 55.67 107 VAL A C 1
ATOM 670 O O . VAL A 1 108 ? 39.925 19.483 -1.503 1.00 55.86 107 VAL A O 1
ATOM 674 N N . GLU A 1 109 ? 38.167 18.104 -1.207 1.00 54.24 108 GLU A N 1
ATOM 675 C CA . GLU A 1 109 ? 37.165 19.159 -0.991 1.00 52.74 108 GLU A CA 1
ATOM 676 C C . GLU A 1 109 ? 37.546 20.053 0.195 1.00 52.46 108 GLU A C 1
ATOM 677 O O . GLU A 1 109 ? 37.566 21.278 0.094 1.00 53.26 108 GLU A O 1
ATOM 683 N N . MET A 1 110 ? 37.827 19.417 1.318 1.00 51.56 109 MET A N 1
ATOM 684 C CA . MET A 1 110 ? 38.328 20.066 2.535 1.00 51.61 109 MET A CA 1
ATOM 685 C C . MET A 1 110 ? 39.454 21.089 2.218 1.00 52.25 109 MET A C 1
ATOM 686 O O . MET A 1 110 ? 39.384 22.271 2.569 1.00 51.23 109 MET A O 1
ATOM 691 N N . ALA A 1 111 ? 40.483 20.602 1.536 1.00 53.44 110 ALA A N 1
ATOM 692 C CA . ALA A 1 111 ? 41.654 21.401 1.218 1.00 55.18 110 ALA A CA 1
ATOM 693 C C . ALA A 1 111 ? 41.318 22.572 0.284 1.00 55.01 110 ALA A C 1
ATOM 694 O O . ALA A 1 111 ? 41.816 23.678 0.469 1.00 54.85 110 ALA A O 1
ATOM 696 N N . LEU A 1 112 ? 40.466 22.336 -0.711 1.00 54.20 111 LEU A N 1
ATOM 697 C CA . LEU A 1 112 ? 40.100 23.412 -1.655 1.00 54.67 111 LEU A CA 1
ATOM 698 C C . LEU A 1 112 ? 39.285 24.489 -0.960 1.00 53.07 111 LEU A C 1
ATOM 699 O O . LEU A 1 112 ? 39.433 25.668 -1.275 1.00 53.94 111 LEU A O 1
ATOM 704 N N . LEU A 1 113 ? 38.410 24.078 -0.045 1.00 50.91 112 LEU A N 1
ATOM 705 C CA . LEU A 1 113 ? 37.643 25.021 0.759 1.00 49.97 112 LEU A CA 1
ATOM 706 C C . LEU A 1 113 ? 38.535 25.778 1.755 1.00 51.48 112 LEU A C 1
ATOM 707 O O . LEU A 1 113 ? 38.296 26.959 2.016 1.00 51.49 112 LEU A O 1
ATOM 712 N N . ASP A 1 114 ? 39.570 25.109 2.284 1.00 52.52 113 ASP A N 1
ATOM 713 C CA . ASP A 1 114 ? 40.586 25.744 3.137 1.00 53.09 113 ASP A CA 1
ATOM 714 C C . ASP A 1 114 ? 41.288 26.879 2.357 1.00 53.91 113 ASP A C 1
ATOM 715 O O . ASP A 1 114 ? 41.352 28.017 2.817 1.00 52.92 113 ASP A O 1
ATOM 720 N N . ILE A 1 115 ? 41.758 26.559 1.150 1.00 54.40 114 ILE A N 1
ATOM 721 C CA . ILE A 1 115 ? 42.403 27.535 0.285 1.00 55.10 114 ILE A CA 1
ATOM 722 C C . ILE A 1 115 ? 41.464 28.681 -0.070 1.00 54.19 114 ILE A C 1
ATOM 723 O O . ILE A 1 115 ? 41.805 29.840 0.103 1.00 54.53 114 ILE A O 1
ATOM 728 N N . LEU A 1 116 ? 40.278 28.345 -0.569 1.00 53.53 115 LEU A N 1
ATOM 729 C CA . LEU A 1 116 ? 39.272 29.351 -0.953 1.00 52.59 115 LEU A CA 1
ATOM 730 C C . LEU A 1 116 ? 38.946 30.284 0.209 1.00 52.26 115 LEU A C 1
ATOM 731 O O . LEU A 1 116 ? 38.858 31.504 0.041 1.00 52.34 115 LEU A O 1
ATOM 736 N N . GLY A 1 117 ? 38.794 29.703 1.392 1.00 51.13 116 GLY A N 1
ATOM 737 C CA . GLY A 1 117 ? 38.554 30.484 2.588 1.00 51.54 116 GLY A CA 1
ATOM 738 C C . GLY A 1 117 ? 39.683 31.459 2.913 1.00 53.17 116 GLY A C 1
ATOM 739 O O . GLY A 1 117 ? 39.433 32.639 3.191 1.00 53.17 116 GLY A O 1
ATOM 740 N N . LYS A 1 118 ? 40.921 30.959 2.898 1.00 54.85 117 LYS A N 1
ATOM 741 C CA . LYS A 1 118 ? 42.093 31.783 3.204 1.00 56.90 117 LYS A CA 1
ATOM 742 C C . LYS A 1 118 ? 42.287 32.883 2.177 1.00 57.60 117 LYS A C 1
ATOM 743 O O . LYS A 1 118 ? 42.778 33.950 2.505 1.00 58.78 117 LYS A O 1
ATOM 749 N N . ALA A 1 119 ? 41.927 32.600 0.927 1.00 57.08 118 ALA A N 1
ATOM 750 C CA . ALA A 1 119 ? 42.093 33.565 -0.172 1.00 57.55 118 ALA A CA 1
ATOM 751 C C . ALA A 1 119 ? 41.078 34.693 -0.049 1.00 57.32 118 ALA A C 1
ATOM 752 O O . ALA A 1 119 ? 41.316 35.787 -0.515 1.00 58.14 118 ALA A O 1
ATOM 754 N N . THR A 1 120 ? 39.944 34.430 0.596 1.00 56.22 119 THR A N 1
ATOM 755 C CA . THR A 1 120 ? 38.857 35.387 0.621 1.00 56.32 119 THR A CA 1
ATOM 756 C C . THR A 1 120 ? 38.533 35.941 2.005 1.00 57.30 119 THR A C 1
ATOM 757 O O . THR A 1 120 ? 37.627 36.766 2.131 1.00 57.79 119 THR A O 1
ATOM 761 N N . GLY A 1 121 ? 39.256 35.496 3.038 1.00 57.80 120 GLY A N 1
ATOM 762 C CA . GLY A 1 121 ? 38.962 35.887 4.416 1.00 57.40 120 GLY A CA 1
ATOM 763 C C . GLY A 1 121 ? 37.710 35.262 5.001 1.00 56.09 120 GLY A C 1
ATOM 764 O O . GLY A 1 121 ? 37.082 35.839 5.888 1.00 57.06 120 GLY A O 1
ATOM 765 N N . LEU A 1 122 ? 37.335 34.082 4.509 1.00 54.04 121 LEU A N 1
ATOM 766 C CA . LEU A 1 122 ? 36.140 33.397 4.972 1.00 52.10 121 LEU A CA 1
ATOM 767 C C . LEU A 1 122 ? 36.502 32.049 5.567 1.00 50.99 121 LEU A C 1
ATOM 768 O O . LEU A 1 122 ? 37.411 31.372 5.084 1.00 50.71 121 LEU A O 1
ATOM 773 N N . SER A 1 123 ? 35.772 31.647 6.597 1.00 50.01 122 SER A N 1
ATOM 774 C CA . SER A 1 123 ? 35.843 30.278 7.076 1.00 49.35 122 SER A CA 1
ATOM 775 C C . SER A 1 123 ? 35.074 29.329 6.143 1.00 48.92 122 SER A C 1
ATOM 776 O O . SER A 1 123 ? 34.267 29.751 5.294 1.00 48.18 122 SER A O 1
ATOM 779 N N . VAL A 1 124 ? 35.295 28.035 6.342 1.00 48.11 123 VAL A N 1
ATOM 780 C CA . VAL A 1 124 ? 34.549 27.026 5.640 1.00 47.08 123 VAL A CA 1
ATOM 781 C C . VAL A 1 124 ? 33.049 27.109 5.979 1.00 46.42 123 VAL A C 1
ATOM 782 O O . VAL A 1 124 ? 32.212 27.031 5.081 1.00 46.11 123 VAL A O 1
ATOM 786 N N . ALA A 1 125 ? 32.698 27.288 7.251 1.00 46.01 124 ALA A N 1
ATOM 787 C CA . ALA A 1 125 ? 31.289 27.544 7.615 1.00 45.49 124 ALA A CA 1
ATOM 788 C C . ALA A 1 125 ? 30.669 28.682 6.768 1.00 45.79 124 ALA A C 1
ATOM 789 O O . ALA A 1 125 ? 29.556 28.555 6.278 1.00 45.13 124 ALA A O 1
ATOM 791 N N . ASP A 1 126 ? 31.398 29.791 6.641 1.00 46.97 125 ASP A N 1
ATOM 792 C CA . ASP A 1 126 ? 30.982 30.962 5.850 1.00 47.34 125 ASP A CA 1
ATOM 793 C C . ASP A 1 126 ? 30.638 30.603 4.404 1.00 46.95 125 ASP A C 1
ATOM 794 O O . ASP A 1 126 ? 29.718 31.163 3.839 1.00 46.56 125 ASP A O 1
ATOM 799 N N . LEU A 1 127 ? 31.439 29.717 3.818 1.00 47.03 126 LEU A N 1
ATOM 800 C CA . LEU A 1 127 ? 31.270 29.229 2.459 1.00 46.93 126 LEU A CA 1
ATOM 801 C C . LEU A 1 127 ? 30.172 28.168 2.308 1.00 46.51 126 LEU A C 1
ATOM 802 O O . LEU A 1 127 ? 29.890 27.704 1.176 1.00 46.39 126 LEU A O 1
ATOM 807 N N . LEU A 1 128 ? 29.593 27.755 3.437 1.00 45.41 127 LEU A N 1
ATOM 808 C CA . LEU A 1 128 ? 28.554 26.737 3.474 1.00 44.33 127 LEU A CA 1
ATOM 809 C C . LEU A 1 128 ? 27.227 27.325 3.970 1.00 44.05 127 LEU A C 1
ATOM 810 O O . LEU A 1 128 ? 26.354 26.601 4.464 1.00 42.59 127 LEU A O 1
ATOM 815 N N . GLY A 1 129 ? 27.108 28.653 3.868 1.00 44.20 128 GLY A N 1
ATOM 816 C CA . GLY A 1 129 ? 25.873 29.358 4.181 1.00 43.62 128 GLY A CA 1
ATOM 817 C C . GLY A 1 129 ? 25.967 30.192 5.436 1.00 43.65 128 GLY A C 1
ATOM 818 O O . GLY A 1 129 ? 25.013 30.883 5.784 1.00 44.32 128 GLY A O 1
ATOM 819 N N . GLY A 1 130 ? 27.106 30.108 6.117 1.00 42.89 129 GLY A N 1
ATOM 820 C CA . GLY A 1 130 ? 27.347 30.840 7.336 1.00 43.49 129 GLY A CA 1
ATOM 821 C C . GLY A 1 130 ? 27.083 30.005 8.575 1.00 43.38 129 GLY A C 1
ATOM 822 O O . GLY A 1 130 ? 26.280 29.080 8.547 1.00 40.95 129 GLY A O 1
ATOM 823 N N . ARG A 1 131 ? 27.788 30.334 9.651 1.00 44.48 130 ARG A N 1
ATOM 824 C CA . ARG A 1 131 ? 27.542 29.755 10.961 1.00 44.96 130 ARG A CA 1
ATOM 825 C C . ARG A 1 131 ? 26.124 30.008 11.426 1.00 45.42 130 ARG A C 1
ATOM 826 O O . ARG A 1 131 ? 25.572 31.088 11.218 1.00 45.71 130 ARG A O 1
ATOM 834 N N . VAL A 1 132 ? 25.576 28.981 12.074 1.00 44.96 131 VAL A N 1
ATOM 835 C CA . VAL A 1 132 ? 24.340 29.045 12.787 1.00 45.91 131 VAL A CA 1
ATOM 836 C C . VAL A 1 132 ? 24.566 28.712 14.268 1.00 45.92 131 VAL A C 1
ATOM 837 O O . VAL A 1 132 ? 23.684 28.920 15.090 1.00 45.93 131 VAL A O 1
ATOM 841 N N . ARG A 1 133 ? 25.767 28.229 14.596 1.00 46.33 132 ARG A N 1
ATOM 842 C CA . ARG A 1 133 ? 26.186 28.034 15.980 1.00 46.90 132 ARG A CA 1
ATOM 843 C C . ARG A 1 133 ? 27.698 28.158 16.118 1.00 47.92 132 ARG A C 1
ATOM 844 O O . ARG A 1 133 ? 28.437 27.977 15.154 1.00 46.81 132 ARG A O 1
ATOM 852 N N . ASP A 1 134 ? 28.143 28.456 17.337 1.00 50.18 133 ASP A N 1
ATOM 853 C CA . ASP A 1 134 ? 29.557 28.686 17.643 1.00 51.99 133 ASP A CA 1
ATOM 854 C C . ASP A 1 134 ? 30.239 27.593 18.475 1.00 51.93 133 ASP A C 1
ATOM 855 O O . ASP A 1 134 ? 31.475 27.585 18.612 1.00 52.01 133 ASP A O 1
ATOM 860 N N . ARG A 1 135 ? 29.411 26.722 19.069 1.00 51.16 134 ARG A N 1
ATOM 861 C CA . ARG A 1 135 ? 29.838 25.587 19.872 1.00 51.00 134 ARG A CA 1
ATOM 862 C C . ARG A 1 135 ? 28.998 24.378 19.450 1.00 48.99 134 ARG A C 1
ATOM 863 O O . ARG A 1 135 ? 27.889 24.546 18.938 1.00 49.31 134 ARG A O 1
ATOM 871 N N . ILE A 1 136 ? 29.505 23.170 19.671 1.00 47.75 135 ILE A N 1
ATOM 872 C CA . ILE A 1 136 ? 28.782 21.964 19.340 1.00 45.63 135 ILE A CA 1
ATOM 873 C C . ILE A 1 136 ? 28.742 21.057 20.569 1.00 46.23 135 ILE A C 1
ATOM 874 O O . ILE A 1 136 ? 29.789 20.651 21.054 1.00 46.93 135 ILE A O 1
ATOM 879 N N . PRO A 1 137 ? 27.533 20.729 21.074 1.00 44.96 136 PRO A N 1
ATOM 880 C CA . PRO A 1 137 ? 27.503 19.797 22.208 1.00 45.18 136 PRO A CA 1
ATOM 881 C C . PRO A 1 137 ? 28.311 18.521 21.912 1.00 44.12 136 PRO A C 1
ATOM 882 O O . PRO A 1 137 ? 28.223 17.962 20.820 1.00 42.89 136 PRO A O 1
ATOM 886 N N . LEU A 1 138 ? 29.141 18.138 22.868 1.00 44.95 137 LEU A N 1
ATOM 887 C CA . LEU A 1 138 ? 30.020 16.979 22.750 1.00 44.64 137 LEU A CA 1
ATOM 888 C C . LEU A 1 138 ? 29.564 15.899 23.739 1.00 44.49 137 LEU A C 1
ATOM 889 O O . LEU A 1 138 ? 29.549 16.119 24.964 1.00 44.83 137 LEU A O 1
ATOM 894 N N . SER A 1 139 ? 29.176 14.743 23.198 1.00 43.85 138 SER A N 1
ATOM 895 C CA . SER A 1 139 ? 28.702 13.612 23.995 1.00 43.66 138 SER A CA 1
ATOM 896 C C . SER A 1 139 ? 29.842 12.972 24.737 1.00 46.10 138 SER A C 1
ATOM 897 O O . SER A 1 139 ? 30.935 12.784 24.194 1.00 47.08 138 SER A O 1
ATOM 900 N N . PHE A 1 140 ? 29.592 12.662 26.000 1.00 47.48 139 PHE A N 1
ATOM 901 C CA . PHE A 1 140 ? 30.528 11.902 26.791 1.00 49.93 139 PHE A CA 1
ATOM 902 C C . PHE A 1 140 ? 30.095 10.435 26.897 1.00 50.00 139 PHE A C 1
ATOM 903 O O . PHE A 1 140 ? 28.986 10.132 27.336 1.00 48.93 139 PHE A O 1
ATOM 911 N N . SER A 1 141 ? 30.973 9.527 26.489 1.00 51.37 140 SER A N 1
ATOM 912 C CA . SER A 1 141 ? 30.637 8.121 26.445 1.00 52.26 140 SER A CA 1
ATOM 913 C C . SER A 1 141 ? 30.674 7.498 27.845 1.00 53.40 140 SER A C 1
ATOM 914 O O . SER A 1 141 ? 31.633 7.661 28.574 1.00 55.06 140 SER A O 1
ATOM 917 N N . ILE A 1 142 ? 29.603 6.810 28.219 1.00 52.98 141 ILE A N 1
ATOM 918 C CA . ILE A 1 142 ? 29.541 6.054 29.480 1.00 54.00 141 ILE A CA 1
ATOM 919 C C . ILE A 1 142 ? 29.648 4.577 29.099 1.00 54.52 141 ILE A C 1
ATOM 920 O O . ILE A 1 142 ? 28.679 3.984 28.609 1.00 53.04 141 ILE A O 1
ATOM 925 N N . ALA A 1 143 ? 30.834 4.009 29.283 1.00 56.71 142 ALA A N 1
ATOM 926 C CA . ALA A 1 143 ? 31.123 2.658 28.813 1.00 57.84 142 ALA A CA 1
ATOM 927 C C . ALA A 1 143 ? 32.058 1.875 29.727 1.00 60.71 142 ALA A C 1
ATOM 928 O O . ALA A 1 143 ? 32.573 0.840 29.325 1.00 62.22 142 AL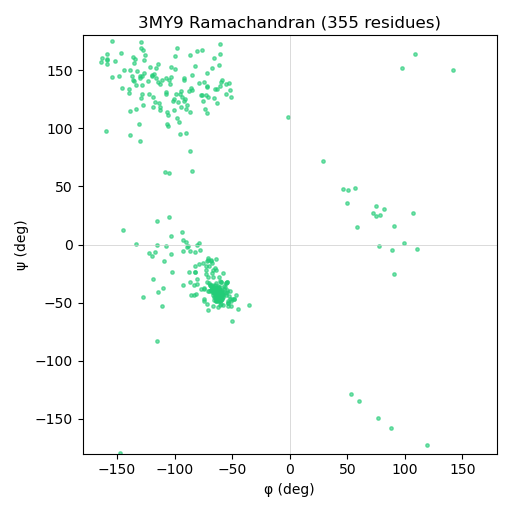A A O 1
ATOM 930 N N . ASP A 1 144 ? 32.292 2.373 30.936 1.00 62.40 143 ASP A N 1
ATOM 931 C CA . ASP A 1 144 ? 33.210 1.732 31.877 1.00 65.19 143 ASP A CA 1
ATOM 932 C C . ASP A 1 144 ? 32.531 0.509 32.477 1.00 65.70 143 ASP A C 1
ATOM 933 O O . ASP A 1 144 ? 31.396 0.617 32.950 1.00 64.72 143 ASP A O 1
ATOM 938 N N . PRO A 1 145 ? 33.204 -0.665 32.445 1.00 67.75 144 PRO A N 1
ATOM 939 C CA . PRO A 1 145 ? 32.690 -1.837 33.148 1.00 67.99 144 PRO A CA 1
ATOM 940 C C . PRO A 1 145 ? 32.426 -1.541 34.621 1.00 68.60 144 PRO A C 1
ATOM 941 O O . PRO A 1 145 ? 31.520 -2.117 35.211 1.00 67.68 144 PRO A O 1
ATOM 945 N N . ASP A 1 146 ? 33.230 -0.662 35.209 1.00 70.30 145 ASP A N 1
ATOM 946 C CA . ASP A 1 146 ? 33.030 -0.248 36.592 1.00 71.51 145 ASP A CA 1
ATOM 947 C C . ASP A 1 146 ? 32.112 0.961 36.561 1.00 69.38 145 ASP A C 1
ATOM 948 O O . ASP A 1 146 ? 32.574 2.087 36.363 1.00 69.59 145 ASP A O 1
ATOM 953 N N . PHE A 1 147 ? 30.811 0.732 36.744 1.00 67.00 146 PHE A N 1
ATOM 954 C CA . PHE A 1 147 ? 29.845 1.825 36.644 1.00 64.80 146 PHE A CA 1
ATOM 955 C C . PHE A 1 147 ? 30.063 2.906 37.685 1.00 65.76 146 PHE A C 1
ATOM 956 O O . PHE A 1 147 ? 29.845 4.083 37.400 1.00 64.25 146 PHE A O 1
ATOM 964 N N . ASP A 1 148 ? 30.462 2.505 38.892 1.00 67.66 147 ASP A N 1
ATOM 965 C CA . ASP A 1 148 ? 30.745 3.463 39.961 1.00 69.32 147 ASP A CA 1
ATOM 966 C C . ASP A 1 148 ? 31.809 4.472 39.526 1.00 69.81 147 ASP A C 1
ATOM 967 O O . ASP A 1 148 ? 31.709 5.652 39.854 1.00 70.17 147 ASP A O 1
ATOM 972 N N . ALA A 1 149 ? 32.813 4.009 38.781 1.00 70.05 148 ALA A N 1
ATOM 973 C CA . ALA A 1 149 ? 33.825 4.905 38.194 1.00 70.56 148 ALA A CA 1
ATOM 974 C C . ALA A 1 149 ? 33.151 5.945 37.297 1.00 67.72 148 ALA A C 1
ATOM 975 O O . ALA A 1 149 ? 33.475 7.128 37.354 1.00 67.88 148 ALA A O 1
ATOM 977 N N . ASP A 1 150 ? 32.201 5.492 36.489 1.00 64.48 149 ASP A N 1
ATOM 978 C CA . ASP A 1 150 ? 31.481 6.368 35.575 1.00 62.44 149 ASP A CA 1
ATOM 979 C C . ASP A 1 150 ? 30.563 7.347 36.312 1.00 62.19 149 ASP A C 1
ATOM 980 O O . ASP A 1 150 ? 30.439 8.507 35.902 1.00 61.36 149 ASP A O 1
ATOM 985 N N . LEU A 1 151 ? 29.914 6.874 37.375 1.00 62.78 150 LEU A N 1
ATOM 986 C CA . LEU A 1 151 ? 29.013 7.706 38.174 1.00 63.15 150 LEU A CA 1
ATOM 987 C C . LEU A 1 151 ? 29.744 8.904 38.785 1.00 65.59 150 LEU A C 1
ATOM 988 O O . LEU A 1 151 ? 29.192 9.999 38.860 1.00 65.01 150 LEU A O 1
ATOM 993 N N . GLU A 1 152 ? 30.977 8.693 39.241 1.00 68.34 151 GLU A N 1
ATOM 994 C CA . GLU A 1 152 ? 31.742 9.785 39.831 1.00 71.08 151 GLU A CA 1
ATOM 995 C C . GLU A 1 152 ? 32.142 10.779 38.750 1.00 69.88 151 GLU A C 1
ATOM 996 O O . GLU A 1 152 ? 32.071 11.986 38.969 1.00 70.12 151 GLU A O 1
ATOM 1002 N N . ARG A 1 153 ? 32.528 10.280 37.578 1.00 68.80 152 ARG A N 1
ATOM 1003 C CA . ARG A 1 153 ? 32.783 11.160 36.424 1.00 68.15 152 ARG A CA 1
ATOM 1004 C C . ARG A 1 153 ? 31.578 12.059 36.140 1.00 66.09 152 ARG A C 1
ATOM 1005 O O . ARG A 1 153 ? 31.715 13.278 36.059 1.00 67.29 152 ARG A O 1
ATOM 1013 N N . MET A 1 154 ? 30.399 11.460 36.045 1.00 63.38 153 MET A N 1
ATOM 1014 C CA . MET A 1 154 ? 29.156 12.219 35.836 1.00 61.64 153 MET A CA 1
ATOM 1015 C C . MET A 1 154 ? 28.943 13.224 36.965 1.00 64.32 153 MET A C 1
ATOM 1016 O O . MET A 1 154 ? 28.552 14.368 36.731 1.00 64.48 153 MET A O 1
ATOM 1021 N N . ARG A 1 155 ? 29.205 12.784 38.189 1.00 66.83 154 ARG A N 1
ATOM 1022 C CA . ARG A 1 155 ? 29.044 13.639 39.377 1.00 70.25 154 ARG A CA 1
ATOM 1023 C C . ARG A 1 155 ? 29.851 14.931 39.291 1.00 71.48 154 ARG A C 1
ATOM 1024 O O . ARG A 1 155 ? 29.407 15.971 39.767 1.00 72.76 154 ARG A O 1
ATOM 1032 N N . ALA A 1 156 ? 31.041 14.855 38.699 1.00 71.93 155 ALA A N 1
ATOM 1033 C CA . ALA A 1 156 ? 31.883 16.036 38.475 1.00 72.86 155 ALA A CA 1
ATOM 1034 C C . ALA A 1 156 ? 31.493 16.802 37.204 1.00 70.47 155 ALA A C 1
ATOM 1035 O O . ALA A 1 156 ? 31.596 18.026 37.151 1.00 72.17 155 ALA A O 1
ATOM 1037 N N . MET A 1 157 ? 31.059 16.088 36.170 1.00 67.14 156 MET A N 1
ATOM 1038 C CA . MET A 1 157 ? 30.883 16.695 34.839 1.00 64.44 156 MET A CA 1
ATOM 1039 C C . MET A 1 157 ? 29.580 17.485 34.660 1.00 62.04 156 MET A C 1
ATOM 1040 O O . MET A 1 157 ? 29.532 18.480 33.926 1.00 60.36 156 MET A O 1
ATOM 1045 N N . VAL A 1 158 ? 28.515 17.026 35.305 1.00 60.68 157 VAL A N 1
ATOM 1046 C CA . VAL A 1 158 ? 27.244 17.723 35.207 1.00 59.86 157 VAL A CA 1
ATOM 1047 C C . VAL A 1 158 ? 27.325 19.146 35.810 1.00 61.79 157 VAL A C 1
ATOM 1048 O O . VAL A 1 158 ? 26.918 20.108 35.154 1.00 61.59 157 VAL A O 1
ATOM 1052 N N . PRO A 1 159 ? 27.890 19.297 37.023 1.00 64.53 158 PRO A N 1
ATOM 1053 C CA . PRO A 1 159 ? 28.062 20.657 37.532 1.00 66.76 158 PRO A CA 1
ATOM 1054 C C . PRO A 1 159 ? 28.979 21.545 36.652 1.00 67.36 158 PRO A C 1
ATOM 1055 O O . PRO A 1 159 ? 28.812 22.776 36.656 1.00 68.26 158 PRO A O 1
ATOM 1059 N N . ALA A 1 160 ? 29.927 20.921 35.931 1.00 66.53 159 ALA A N 1
ATOM 1060 C CA . ALA A 1 160 ? 30.844 21.620 35.010 1.00 67.09 159 ALA A CA 1
ATOM 1061 C C . ALA A 1 160 ? 30.218 21.974 33.665 1.00 64.91 159 ALA A C 1
ATOM 1062 O O . ALA A 1 160 ? 30.895 22.509 32.779 1.00 66.07 159 ALA A O 1
ATOM 1064 N N . GLY A 1 161 ? 28.942 21.655 33.485 1.00 63.41 160 GLY A N 1
ATOM 1065 C CA . GLY A 1 161 ? 28.205 22.003 32.261 1.00 61.13 160 GLY A CA 1
ATOM 1066 C C . GLY A 1 161 ? 28.038 20.929 31.191 1.00 58.33 160 GLY A C 1
ATOM 1067 O O . GLY A 1 161 ? 27.465 21.194 30.144 1.00 56.67 160 GLY A O 1
ATOM 1068 N N . HIS A 1 162 ? 28.545 19.725 31.425 1.00 58.42 161 HIS A N 1
ATOM 1069 C CA . HIS A 1 162 ? 28.286 18.605 30.509 1.00 56.30 161 HIS A CA 1
ATOM 1070 C C . HIS A 1 162 ? 26.857 18.174 30.693 1.00 54.95 161 HIS A C 1
ATOM 1071 O O . HIS A 1 162 ? 26.439 17.921 31.824 1.00 56.63 161 HIS A O 1
ATOM 1078 N N . THR A 1 163 ? 26.102 18.071 29.613 1.00 52.60 162 THR A N 1
ATOM 1079 C CA . THR A 1 163 ? 24.774 17.539 29.727 1.00 50.82 162 THR A CA 1
ATOM 1080 C C . THR A 1 163 ? 24.584 16.263 28.906 1.00 48.74 162 THR A C 1
ATOM 1081 O O . THR A 1 163 ? 23.767 15.415 29.269 1.00 47.21 162 THR A O 1
ATOM 1085 N N . VAL A 1 164 ? 25.320 16.132 27.805 1.00 47.45 163 VAL A N 1
ATOM 1086 C CA . VAL A 1 164 ? 25.103 15.026 26.894 1.00 45.17 163 VAL A CA 1
ATOM 1087 C C . VAL A 1 164 ? 25.932 13.798 27.240 1.00 44.91 163 VAL A C 1
ATOM 1088 O O . VAL A 1 164 ? 27.153 13.866 27.218 1.00 46.45 163 VAL A O 1
ATOM 1092 N N . PHE A 1 165 ? 25.254 12.684 27.509 1.00 42.76 164 PHE A N 1
ATOM 1093 C CA . PHE A 1 165 ? 25.881 11.418 27.812 1.00 42.72 164 PHE A CA 1
ATOM 1094 C C . PHE A 1 165 ? 25.331 10.304 26.938 1.00 42.23 164 PHE A C 1
ATOM 1095 O O . PHE A 1 165 ? 24.122 10.238 26.691 1.00 40.72 164 PHE A O 1
ATOM 1103 N N . LYS A 1 166 ? 26.210 9.442 26.439 1.00 42.63 165 LYS A N 1
ATOM 1104 C CA . LYS A 1 166 ? 25.747 8.270 25.705 1.00 42.02 165 LYS A CA 1
ATOM 1105 C C . LYS A 1 166 ? 26.165 6.960 26.371 1.00 42.26 165 LYS A C 1
ATOM 1106 O O . LYS A 1 166 ? 27.339 6.689 26.489 1.00 43.46 165 LYS A O 1
ATOM 1112 N N . MET A 1 167 ? 25.196 6.139 26.788 1.00 41.44 166 MET A N 1
ATOM 1113 C CA . MET A 1 167 ? 25.497 4.894 27.498 1.00 42.39 166 MET A CA 1
ATOM 1114 C C . MET A 1 167 ? 25.558 3.792 26.443 1.00 41.38 166 MET A C 1
ATOM 1115 O O . MET A 1 167 ? 24.632 3.630 25.659 1.00 38.01 166 MET A O 1
ATOM 1120 N N . LYS A 1 168 ? 26.663 3.053 26.432 1.00 42.31 167 LYS A N 1
ATOM 1121 C CA . LYS A 1 168 ? 26.749 1.827 25.694 1.00 43.99 167 LYS A CA 1
ATOM 1122 C C . LYS A 1 168 ? 25.879 0.768 26.389 1.00 43.93 167 LYS A C 1
ATOM 1123 O O . LYS A 1 168 ? 25.987 0.527 27.592 1.00 44.60 167 LYS A O 1
ATOM 1129 N N . THR A 1 169 ? 24.978 0.153 25.637 1.00 43.43 168 THR A N 1
ATOM 1130 C CA . THR A 1 169 ? 24.038 -0.783 26.230 1.00 43.21 168 THR A CA 1
ATOM 1131 C C . THR A 1 169 ? 24.112 -2.087 25.458 1.00 44.17 168 THR A C 1
ATOM 1132 O O . THR A 1 169 ? 24.661 -2.130 24.360 1.00 44.59 168 THR A O 1
ATOM 1136 N N . GLY A 1 170 ? 23.509 -3.134 26.018 1.00 44.67 169 GLY A N 1
ATOM 1137 C CA . GLY A 1 170 ? 23.543 -4.448 25.439 1.00 45.24 169 GLY A CA 1
ATOM 1138 C C . GLY A 1 170 ? 24.892 -5.108 25.641 1.00 47.84 169 GLY A C 1
ATOM 1139 O O . GLY A 1 170 ? 25.247 -5.987 24.865 1.00 48.55 169 GLY A O 1
ATOM 1140 N N . VAL A 1 171 ? 25.627 -4.683 26.680 1.00 49.37 170 VAL A N 1
ATOM 1141 C CA . VAL A 1 171 ? 26.957 -5.218 26.994 1.00 52.28 170 VAL A CA 1
ATOM 1142 C C . VAL A 1 171 ? 26.981 -5.960 28.331 1.00 53.85 170 VAL A C 1
ATOM 1143 O O . VAL A 1 171 ? 27.648 -6.982 28.464 1.00 55.84 170 VAL A O 1
ATOM 1147 N N . LYS A 1 172 ? 26.298 -5.409 29.327 1.00 53.32 171 LYS A N 1
ATOM 1148 C CA . LYS A 1 172 ? 26.124 -6.072 30.610 1.00 54.33 171 LYS A CA 1
ATOM 1149 C C . LYS A 1 172 ? 24.745 -6.711 30.640 1.00 52.56 171 LYS A C 1
ATOM 1150 O O . LYS A 1 172 ? 23.871 -6.332 29.843 1.00 51.01 171 LYS A O 1
ATOM 1156 N N . PRO A 1 173 ? 24.523 -7.667 31.561 1.00 53.19 172 PRO A N 1
ATOM 1157 C CA . PRO A 1 173 ? 23.197 -8.265 31.601 1.00 52.26 172 PRO A CA 1
ATOM 1158 C C . PRO A 1 173 ? 22.084 -7.193 31.696 1.00 49.66 172 PRO A C 1
ATOM 1159 O O . PRO A 1 173 ? 22.219 -6.186 32.408 1.00 49.93 172 PRO A O 1
ATOM 1163 N N . HIS A 1 174 ? 21.015 -7.408 30.967 1.00 47.39 173 HIS A N 1
ATOM 1164 C CA . HIS A 1 174 ? 19.949 -6.413 30.858 1.00 45.82 173 HIS A CA 1
ATOM 1165 C C . HIS A 1 174 ? 19.504 -5.850 32.210 1.00 46.07 173 HIS A C 1
ATOM 1166 O O . HIS A 1 174 ? 19.392 -4.631 32.363 1.00 44.38 173 HIS A O 1
ATOM 1173 N N . ALA A 1 175 ? 19.269 -6.734 33.188 1.00 46.82 174 ALA A N 1
ATOM 1174 C CA . ALA A 1 175 ? 18.887 -6.316 34.542 1.00 47.73 174 ALA A CA 1
ATOM 1175 C C . ALA A 1 175 ? 19.854 -5.293 35.136 1.00 49.34 174 ALA A C 1
ATOM 1176 O O . ALA A 1 175 ? 19.424 -4.304 35.750 1.00 50.16 174 ALA A O 1
ATOM 1178 N N . GLU A 1 176 ? 21.154 -5.538 34.973 1.00 50.47 175 GLU A N 1
ATOM 1179 C CA . GLU A 1 176 ? 22.175 -4.623 35.493 1.00 51.97 175 GLU A CA 1
ATOM 1180 C C . GLU A 1 176 ? 22.112 -3.281 34.770 1.00 50.06 175 GLU A C 1
ATOM 1181 O O . GLU A 1 176 ? 22.215 -2.242 35.396 1.00 50.06 175 GLU A O 1
ATOM 1187 N N . GLU A 1 177 ? 21.897 -3.305 33.456 1.00 48.38 176 GLU A N 1
ATOM 1188 C CA . GLU A 1 177 ? 21.798 -2.064 32.698 1.00 46.38 176 GLU A CA 1
ATOM 1189 C C . GLU A 1 177 ? 20.564 -1.260 33.140 1.00 44.97 1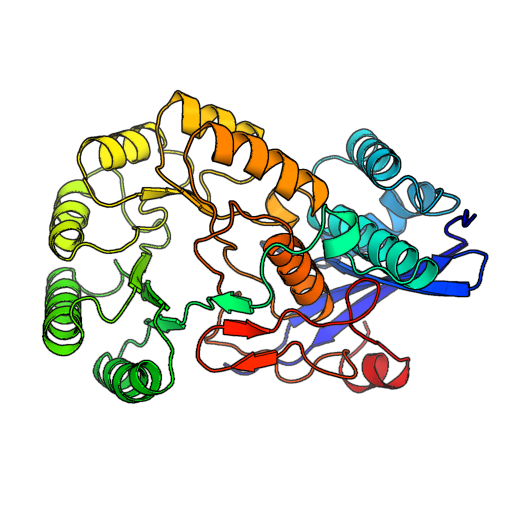76 GLU A C 1
ATOM 1190 O O . GLU A 1 177 ? 20.620 -0.029 33.194 1.00 44.21 176 GLU A O 1
ATOM 1196 N N . LEU A 1 178 ? 19.480 -1.948 33.496 1.00 43.63 177 LEU A N 1
ATOM 1197 C CA . LEU A 1 178 ? 18.276 -1.276 33.992 1.00 43.03 177 LEU A CA 1
ATOM 1198 C C . LEU A 1 178 ? 18.505 -0.595 35.345 1.00 44.29 177 LEU A C 1
ATOM 1199 O O . LEU A 1 178 ? 18.037 0.525 35.551 1.00 42.61 177 LEU A O 1
ATOM 1204 N N . ARG A 1 179 ? 19.190 -1.285 36.261 1.00 46.29 178 ARG A N 1
ATOM 1205 C CA . ARG A 1 179 ? 19.535 -0.713 37.574 1.00 48.32 178 ARG A CA 1
ATOM 1206 C C . ARG A 1 179 ? 20.454 0.511 37.414 1.00 48.28 178 ARG A C 1
ATOM 1207 O O . ARG A 1 179 ? 20.346 1.496 38.142 1.00 48.70 178 ARG A O 1
ATOM 1215 N N . ILE A 1 180 ? 21.377 0.427 36.468 1.00 48.18 179 ILE A N 1
ATOM 1216 C CA . ILE A 1 180 ? 22.225 1.575 36.123 1.00 48.48 179 ILE A CA 1
ATOM 1217 C C . ILE A 1 180 ? 21.391 2.760 35.644 1.00 47.17 179 ILE A C 1
ATOM 1218 O O . ILE A 1 180 ? 21.556 3.861 36.133 1.00 48.67 179 ILE A O 1
ATOM 1223 N N . LEU A 1 181 ? 20.455 2.526 34.742 1.00 46.10 180 LEU A N 1
ATOM 1224 C CA . LEU A 1 181 ? 19.622 3.614 34.225 1.00 45.26 180 LEU A CA 1
ATOM 1225 C C . LEU A 1 181 ? 18.775 4.194 35.335 1.00 46.75 180 LEU A C 1
ATOM 1226 O O . LEU A 1 181 ? 18.569 5.406 35.383 1.00 47.21 180 LEU A O 1
ATOM 1231 N N . GLU A 1 182 ? 18.287 3.328 36.221 1.00 47.75 181 GLU A N 1
ATOM 1232 C CA . GLU A 1 182 ? 17.505 3.775 37.363 1.00 50.72 181 GLU A CA 1
ATOM 1233 C C . GLU A 1 182 ? 18.325 4.679 38.268 1.00 51.86 181 GLU A C 1
ATOM 1234 O O . GLU A 1 182 ? 17.813 5.688 38.725 1.00 52.81 181 GLU A O 1
ATOM 1240 N N . THR A 1 183 ? 19.574 4.299 38.547 1.00 52.50 182 THR A N 1
ATOM 1241 C CA . THR A 1 183 ? 20.446 5.122 39.397 1.00 54.77 182 THR A CA 1
ATOM 1242 C C . THR A 1 183 ? 20.718 6.470 38.735 1.00 54.12 182 THR A C 1
ATOM 1243 O O . THR A 1 183 ? 20.682 7.494 39.394 1.00 55.35 182 THR A O 1
ATOM 1247 N N . MET A 1 184 ? 20.966 6.461 37.430 1.00 52.58 183 MET A N 1
ATOM 1248 C CA . MET A 1 184 ? 21.216 7.703 36.681 1.00 52.45 183 MET A CA 1
ATOM 1249 C C . MET A 1 184 ? 20.019 8.649 36.660 1.00 51.97 183 MET A C 1
ATOM 1250 O O . MET A 1 184 ? 20.181 9.850 36.860 1.00 52.48 183 MET A O 1
ATOM 1255 N N . ARG A 1 185 ? 18.823 8.128 36.402 1.00 50.94 184 ARG A N 1
ATOM 1256 C CA . ARG A 1 185 ? 17.627 8.983 36.407 1.00 51.42 184 ARG A CA 1
ATOM 1257 C C . ARG A 1 185 ? 17.286 9.429 37.843 1.00 53.47 184 ARG A C 1
ATOM 1258 O O . ARG A 1 185 ? 16.831 10.549 38.034 1.00 55.26 184 ARG A O 1
ATOM 1266 N N . GLY A 1 186 ? 17.550 8.584 38.841 1.00 54.55 185 GLY A N 1
ATOM 1267 C CA . GLY A 1 186 ? 17.319 8.947 40.255 1.00 57.09 185 GLY A CA 1
ATOM 1268 C C . GLY A 1 186 ? 18.122 10.156 40.756 1.00 59.19 185 GLY A C 1
ATOM 1269 O O . GLY A 1 186 ? 17.617 10.982 41.518 1.00 61.62 185 GLY A O 1
ATOM 1270 N N . GLU A 1 187 ? 19.372 10.275 40.335 1.00 59.26 186 GLU A N 1
ATOM 1271 C CA . GLU A 1 187 ? 20.189 11.411 40.752 1.00 61.20 186 GLU A CA 1
ATOM 1272 C C . GLU A 1 187 ? 20.026 12.653 39.879 1.00 60.29 186 GLU A C 1
ATOM 1273 O O . GLU A 1 187 ? 19.973 13.790 40.384 1.00 61.94 186 GLU A O 1
ATOM 1279 N N . PHE A 1 188 ? 20.001 12.430 38.571 1.00 57.54 187 PHE A N 1
ATOM 1280 C CA . PHE A 1 188 ? 20.115 13.505 37.604 1.00 57.03 187 PHE A CA 1
ATOM 1281 C C . PHE A 1 188 ? 18.797 13.914 36.962 1.00 56.88 187 PHE A C 1
ATOM 1282 O O . PHE A 1 188 ? 18.681 15.024 36.468 1.00 56.33 187 PHE A O 1
ATOM 1290 N N . GLY A 1 189 ? 17.814 13.009 36.937 1.00 57.43 188 GLY A N 1
ATOM 1291 C CA . GLY A 1 189 ? 16.539 13.295 36.298 1.00 57.52 188 GLY A CA 1
ATOM 1292 C C . GLY A 1 189 ? 16.765 13.774 34.882 1.00 56.92 188 GLY A C 1
ATOM 1293 O O . GLY A 1 189 ? 17.492 13.130 34.132 1.00 56.07 188 GLY A O 1
ATOM 1294 N N . GLU A 1 190 ? 16.170 14.914 34.529 1.00 58.51 189 GLU A N 1
ATOM 1295 C CA . GLU A 1 190 ? 16.300 15.489 33.185 1.00 58.62 189 GLU A CA 1
ATOM 1296 C C . GLU A 1 190 ? 17.432 16.511 33.072 1.00 59.04 189 GLU A C 1
ATOM 1297 O O . GLU A 1 190 ? 17.570 17.201 32.053 1.00 59.32 189 GLU A O 1
ATOM 1303 N N . ARG A 1 191 ? 18.272 16.596 34.089 1.00 59.17 190 ARG A N 1
ATOM 1304 C CA . ARG A 1 191 ? 19.428 17.450 34.000 1.00 59.39 190 ARG A CA 1
ATOM 1305 C C . ARG A 1 191 ? 20.483 16.893 33.038 1.00 56.45 190 ARG A C 1
ATOM 1306 O O . ARG A 1 191 ? 21.430 17.595 32.695 1.00 56.74 190 ARG A O 1
ATOM 1314 N N . ILE A 1 192 ? 20.343 15.629 32.645 1.00 52.89 191 ILE A N 1
ATOM 1315 C CA . ILE A 1 192 ? 21.207 15.048 31.633 1.00 50.20 191 ILE A CA 1
ATOM 1316 C C . ILE A 1 192 ? 20.387 14.679 30.413 1.00 47.70 191 ILE A C 1
ATOM 1317 O O . ILE A 1 192 ? 19.242 14.258 30.530 1.00 46.70 191 ILE A O 1
ATOM 1322 N N . ASP A 1 193 ? 21.010 14.877 29.257 1.00 45.54 192 ASP A N 1
ATOM 1323 C CA . ASP A 1 193 ? 20.517 14.503 27.984 1.00 43.88 192 ASP A CA 1
ATOM 1324 C C . ASP A 1 193 ? 21.158 13.136 27.716 1.00 42.87 192 ASP A C 1
ATOM 1325 O O . ASP A 1 193 ? 22.278 13.066 27.225 1.00 43.68 192 ASP A O 1
ATOM 1330 N N . LEU A 1 194 ? 20.428 12.062 28.041 1.00 40.27 193 LEU A N 1
ATOM 1331 C CA . LEU A 1 194 ? 20.969 10.725 28.053 1.00 39.78 193 LEU A CA 1
ATOM 1332 C C . LEU A 1 194 ? 20.587 9.971 26.789 1.00 38.23 193 LEU A C 1
ATOM 1333 O O . LEU A 1 194 ? 19.404 9.854 26.489 1.00 37.91 193 LEU A O 1
ATOM 1338 N N . ARG A 1 195 ? 21.583 9.439 26.084 1.00 37.45 194 ARG A N 1
ATOM 1339 C CA . ARG A 1 195 ? 21.369 8.642 24.891 1.00 36.90 194 ARG A CA 1
ATOM 1340 C C . ARG A 1 195 ? 21.873 7.233 25.143 1.00 37.01 194 ARG A C 1
ATOM 1341 O O . ARG A 1 195 ? 22.779 7.037 25.962 1.00 38.56 194 ARG A O 1
ATOM 1349 N N . LEU A 1 196 ? 21.286 6.245 24.473 1.00 35.51 195 LEU A N 1
ATOM 1350 C CA . LEU A 1 196 ? 21.746 4.850 24.594 1.00 35.91 195 LEU A CA 1
ATOM 1351 C C . LEU A 1 196 ? 22.220 4.368 23.232 1.00 35.81 195 LEU A C 1
ATOM 1352 O O . LEU A 1 196 ? 21.643 4.723 22.214 1.00 35.99 195 LEU A O 1
ATOM 1357 N N . ASP A 1 197 ? 23.223 3.512 23.218 1.00 36.51 196 ASP A N 1
ATOM 1358 C CA . ASP 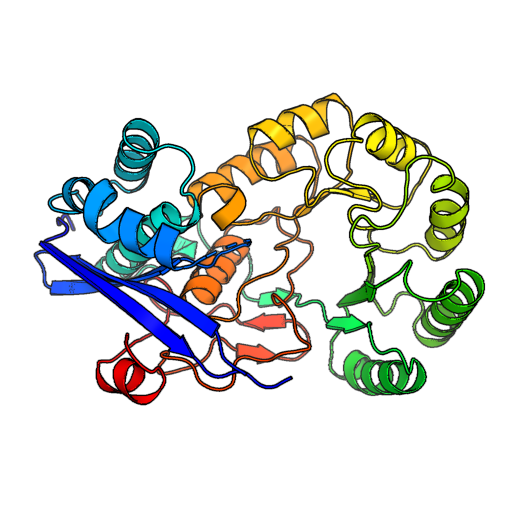A 1 197 ? 23.734 2.962 21.979 1.00 37.67 196 ASP A CA 1
ATOM 1359 C C . ASP A 1 197 ? 23.925 1.462 22.109 1.00 38.18 196 ASP A C 1
ATOM 1360 O O . ASP A 1 197 ? 24.732 1.034 22.898 1.00 38.16 196 ASP A O 1
ATOM 1365 N N . PHE A 1 198 ? 23.197 0.665 21.328 1.00 38.70 197 PHE A N 1
ATOM 1366 C CA . PHE A 1 198 ? 23.376 -0.800 21.391 1.00 40.58 197 PHE A CA 1
ATOM 1367 C C . PHE A 1 198 ? 24.474 -1.330 20.447 1.00 42.08 197 PHE A C 1
ATOM 1368 O O . PHE A 1 198 ? 24.743 -2.505 20.411 1.00 43.24 197 PHE A O 1
ATOM 1376 N N . ASN A 1 199 ? 25.088 -0.441 19.687 1.00 43.41 198 ASN A N 1
ATOM 1377 C CA . ASN A 1 199 ? 26.124 -0.793 18.689 1.00 45.09 198 ASN A CA 1
ATOM 1378 C C . ASN A 1 199 ? 25.726 -1.991 17.805 1.00 43.79 198 ASN A C 1
ATOM 1379 O O . ASN A 1 199 ? 26.474 -2.946 17.642 1.00 44.47 198 ASN A O 1
ATOM 1384 N N . GLN A 1 200 ? 24.501 -1.936 17.281 1.00 41.36 199 GLN A N 1
ATOM 1385 C CA . GLN A 1 200 ? 23.957 -2.991 16.404 1.00 41.78 199 GLN A CA 1
ATOM 1386 C C . GLN A 1 200 ? 23.917 -4.400 17.025 1.00 41.70 199 GLN A C 1
ATOM 1387 O O . GLN A 1 200 ? 23.735 -5.380 16.295 1.00 43.41 199 GLN A O 1
ATOM 1393 N N . ALA A 1 201 ? 24.060 -4.517 18.342 1.00 40.32 200 ALA A N 1
ATOM 1394 C CA . ALA A 1 201 ? 24.232 -5.827 18.968 1.00 41.49 200 ALA A CA 1
ATOM 1395 C C . ALA A 1 201 ? 22.919 -6.620 19.139 1.00 39.89 200 ALA A C 1
ATOM 1396 O O . ALA A 1 201 ? 22.960 -7.803 19.392 1.00 40.65 200 ALA A O 1
ATOM 1398 N N . LEU A 1 202 ? 21.766 -5.973 19.051 1.00 37.89 201 LEU A N 1
ATOM 1399 C CA . LEU A 1 202 ? 20.488 -6.692 19.227 1.00 37.46 201 LEU A CA 1
ATOM 1400 C C . LEU A 1 202 ? 20.115 -7.367 17.913 1.00 38.65 201 LEU A C 1
ATOM 1401 O O . LEU A 1 202 ? 20.569 -6.951 16.846 1.00 38.44 201 LEU A O 1
ATOM 1406 N N . THR A 1 203 ? 19.347 -8.444 17.997 1.00 39.69 202 THR A N 1
ATOM 1407 C CA . THR A 1 203 ? 18.707 -9.020 16.817 1.00 40.62 202 THR A CA 1
ATOM 1408 C C . THR A 1 203 ? 17.255 -8.571 16.769 1.00 38.56 202 THR A C 1
ATOM 1409 O O . THR A 1 203 ? 16.670 -8.315 17.800 1.00 38.41 202 THR A O 1
ATOM 1413 N N . PRO A 1 204 ? 16.670 -8.464 15.572 1.00 38.06 203 PRO A N 1
ATOM 1414 C CA . PRO A 1 204 ? 15.237 -8.186 15.507 1.00 37.68 203 PRO A CA 1
ATOM 1415 C C . PRO A 1 204 ? 14.376 -9.166 16.364 1.00 38.01 203 PRO A C 1
ATOM 1416 O O . PRO A 1 204 ? 13.423 -8.723 17.000 1.00 37.14 203 PRO A O 1
ATOM 1420 N N . PHE A 1 205 ? 14.703 -10.450 16.379 1.00 38.57 204 PHE A N 1
ATOM 1421 C CA . PHE A 1 205 ? 14.076 -11.397 17.321 1.00 39.11 204 PHE A CA 1
ATOM 1422 C C . PHE A 1 205 ? 14.423 -10.994 18.761 1.00 39.91 204 PHE A C 1
ATOM 1423 O O . PHE A 1 205 ? 15.618 -10.920 19.158 1.00 41.74 204 PHE A O 1
ATOM 1431 N N . GLY A 1 206 ? 13.421 -10.734 19.572 1.00 39.27 205 GLY A N 1
ATOM 1432 C CA . GLY A 1 206 ? 13.733 -10.427 20.992 1.00 39.43 205 GLY A CA 1
ATOM 1433 C C . GLY A 1 206 ? 14.258 -9.033 21.309 1.00 38.33 205 GLY A C 1
ATOM 1434 O O . GLY A 1 206 ? 14.464 -8.721 22.477 1.00 39.14 205 GLY A O 1
ATOM 1435 N N . ALA A 1 207 ? 14.437 -8.149 20.327 1.00 36.99 206 ALA A N 1
ATOM 1436 C CA . ALA A 1 207 ? 14.855 -6.796 20.668 1.00 36.06 206 ALA A CA 1
ATOM 1437 C C . ALA A 1 207 ? 13.749 -6.011 21.385 1.00 35.43 206 ALA A C 1
ATOM 1438 O O . ALA A 1 207 ? 14.057 -5.198 22.262 1.00 33.32 206 ALA A O 1
ATOM 1440 N N . MET A 1 208 ? 12.478 -6.232 21.038 1.00 35.82 207 MET A N 1
ATOM 1441 C CA . MET A 1 208 ? 11.440 -5.276 21.494 1.00 36.81 207 MET A CA 1
ATOM 1442 C C . MET A 1 208 ? 11.254 -5.205 23.015 1.00 36.95 207 MET A C 1
ATOM 1443 O O . MET A 1 208 ? 11.107 -4.101 23.535 1.00 36.29 207 MET A O 1
ATOM 1448 N N . LYS A 1 209 ? 11.330 -6.346 23.713 1.00 37.47 208 LYS A N 1
ATOM 1449 C CA . LYS A 1 209 ? 11.246 -6.334 25.178 1.00 38.66 208 LYS A CA 1
ATOM 1450 C C . LYS A 1 209 ? 12.430 -5.554 25.779 1.00 38.14 208 LYS A C 1
ATOM 1451 O O . LYS A 1 209 ? 12.260 -4.856 26.760 1.00 37.83 208 LYS A O 1
ATOM 1457 N N . ILE A 1 210 ? 13.621 -5.703 25.200 1.00 37.56 209 ILE A N 1
ATOM 1458 C CA . ILE A 1 210 ? 14.804 -4.972 25.664 1.00 36.85 209 ILE A CA 1
ATOM 1459 C C . ILE A 1 210 ? 14.580 -3.478 25.485 1.00 34.52 209 ILE A C 1
ATOM 1460 O O . ILE A 1 210 ? 14.749 -2.697 26.418 1.00 34.22 209 ILE A O 1
ATOM 1465 N N . LEU A 1 211 ? 14.236 -3.090 24.270 1.00 33.79 210 LEU A N 1
ATOM 1466 C CA . LEU A 1 211 ? 14.032 -1.683 23.914 1.00 33.39 210 LEU A CA 1
ATOM 1467 C C . LEU A 1 211 ? 12.883 -1.025 24.686 1.00 33.85 210 LEU A C 1
ATOM 1468 O O . LEU A 1 211 ? 12.992 0.147 25.068 1.00 32.86 210 LEU A O 1
ATOM 1473 N N . ARG A 1 212 ? 11.802 -1.775 24.915 1.00 33.69 211 ARG A N 1
ATOM 1474 C CA . ARG A 1 212 ? 10.689 -1.257 25.681 1.00 34.24 211 ARG A CA 1
ATOM 1475 C C . ARG A 1 212 ? 11.088 -0.982 27.112 1.00 34.51 211 ARG A C 1
ATOM 1476 O O . ARG A 1 212 ? 10.653 0.061 27.682 1.00 34.57 211 ARG A O 1
ATOM 1484 N N . ASP A 1 213 ? 11.939 -1.839 27.684 1.00 33.64 212 ASP A N 1
ATOM 1485 C CA . ASP A 1 213 ? 12.413 -1.610 29.040 1.00 34.67 212 ASP A CA 1
ATOM 1486 C C . ASP A 1 213 ? 13.224 -0.287 29.146 1.00 34.25 212 ASP A C 1
ATOM 1487 O O . ASP A 1 213 ? 13.061 0.490 30.103 1.00 34.88 212 ASP A O 1
ATOM 1492 N N . VAL A 1 214 ? 14.106 -0.025 28.181 1.00 32.65 213 VAL A N 1
ATOM 1493 C CA . VAL A 1 214 ? 14.977 1.147 28.303 1.00 32.32 213 VAL A CA 1
ATOM 1494 C C . VAL A 1 214 ? 14.227 2.413 27.837 1.00 32.42 213 VAL A C 1
ATOM 1495 O O . VAL A 1 214 ? 14.516 3.513 28.289 1.00 32.57 213 VAL A O 1
ATOM 1499 N N . ASP A 1 215 ? 13.211 2.232 26.992 1.00 32.48 214 ASP A N 1
ATOM 1500 C CA . ASP A 1 215 ? 12.306 3.320 26.612 1.00 32.93 214 ASP A CA 1
ATOM 1501 C C . ASP A 1 215 ? 11.589 3.974 27.808 1.00 33.75 214 ASP A C 1
ATOM 1502 O O . ASP A 1 215 ? 11.246 5.153 27.725 1.00 34.02 214 ASP A O 1
ATOM 1507 N N . ALA A 1 216 ? 11.432 3.265 28.933 1.00 34.44 215 ALA A N 1
ATOM 1508 C CA . ALA A 1 216 ? 10.745 3.830 30.130 1.00 35.97 215 ALA A CA 1
ATOM 1509 C C . ALA A 1 216 ? 11.574 4.910 30.809 1.00 37.24 215 ALA A C 1
ATOM 1510 O O . ALA A 1 216 ? 11.038 5.730 31.572 1.00 38.86 215 ALA A O 1
ATOM 1512 N N . PHE A 1 217 ? 12.881 4.935 30.527 1.00 37.13 216 PHE A N 1
ATOM 1513 C CA . PHE A 1 217 ? 13.759 5.951 31.084 1.00 37.25 216 PHE A CA 1
ATOM 1514 C C . PHE A 1 217 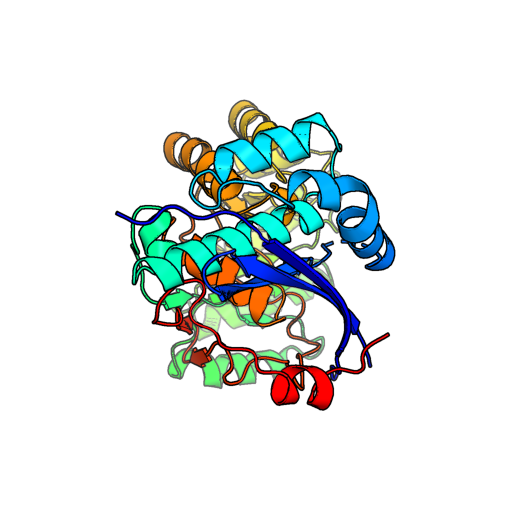? 13.861 7.187 30.192 1.00 37.61 216 PHE A C 1
ATOM 1515 O O . PHE A 1 217 ? 14.627 8.127 30.484 1.00 37.18 216 PHE A O 1
ATOM 1523 N N . ARG A 1 218 ? 13.115 7.164 29.080 1.00 36.35 217 ARG A N 1
ATOM 1524 C CA . ARG A 1 218 ? 12.993 8.317 28.180 1.00 37.27 217 ARG A CA 1
ATOM 1525 C C . ARG A 1 218 ? 14.308 8.816 27.654 1.00 36.69 217 ARG A C 1
ATOM 1526 O O . ARG A 1 218 ? 14.571 9.998 27.692 1.00 36.10 217 ARG A O 1
ATOM 1534 N N . PRO A 1 219 ? 15.152 7.926 27.144 1.00 37.27 218 PRO A N 1
ATOM 1535 C CA . PRO A 1 219 ? 16.393 8.470 26.580 1.00 37.02 218 PRO A CA 1
ATOM 1536 C C . PRO A 1 219 ? 16.085 9.420 25.413 1.00 35.94 218 PRO A C 1
ATOM 1537 O O . PRO A 1 219 ? 15.033 9.318 24.790 1.00 35.47 218 PRO A O 1
ATOM 1541 N N . THR A 1 220 ? 16.977 10.361 25.140 1.00 36.07 219 THR A N 1
ATOM 1542 C CA . THR A 1 220 ? 16.793 11.288 24.015 1.00 35.41 219 THR A CA 1
ATOM 1543 C C . THR A 1 220 ? 16.741 10.535 22.710 1.00 33.11 219 THR A C 1
ATOM 1544 O O . THR A 1 220 ? 15.956 10.868 21.858 1.00 33.49 219 THR A O 1
ATOM 1548 N N . PHE A 1 221 ? 17.570 9.515 22.548 1.00 32.36 220 PHE A N 1
ATOM 1549 C CA . PHE A 1 221 ? 17.407 8.600 21.420 1.00 31.17 220 PHE A CA 1
ATOM 1550 C C . PHE A 1 221 ? 18.085 7.288 21.715 1.00 31.59 220 PHE A C 1
ATOM 1551 O O . PHE A 1 221 ? 18.904 7.193 22.622 1.00 31.76 220 PHE A O 1
ATOM 1559 N N . ILE A 1 222 ? 17.741 6.278 20.935 1.00 31.19 221 ILE A N 1
ATOM 1560 C CA . ILE A 1 222 ? 18.401 4.970 20.989 1.00 32.01 221 ILE A CA 1
ATOM 1561 C C . ILE A 1 222 ? 19.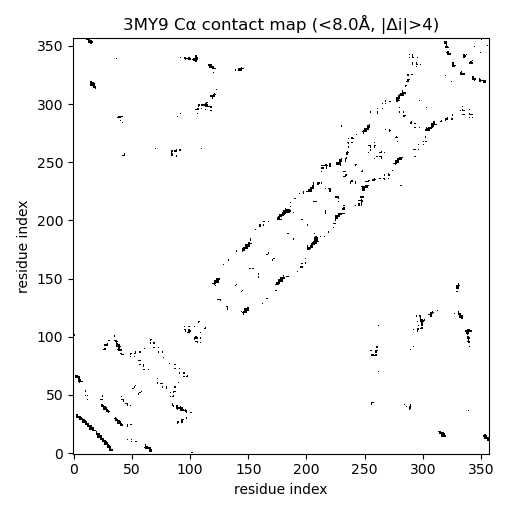058 4.738 19.629 1.00 32.19 221 ILE A C 1
ATOM 1562 O O . ILE A 1 222 ? 18.395 4.828 18.594 1.00 31.12 221 ILE A O 1
ATOM 1567 N N . GLU A 1 223 ? 20.368 4.514 19.623 1.00 33.04 222 GLU A N 1
ATOM 1568 C CA . GLU A 1 223 ? 21.115 4.396 18.362 1.00 33.31 222 GLU A CA 1
ATOM 1569 C C . GLU A 1 223 ? 21.211 2.974 17.827 1.00 33.38 222 GLU A C 1
ATOM 1570 O O . GLU A 1 223 ? 21.636 2.056 18.538 1.00 33.41 222 GLU A O 1
ATOM 1576 N N . GLN A 1 224 ? 20.772 2.820 16.575 1.00 33.36 223 GLN A N 1
ATOM 1577 C CA . GLN A 1 224 ? 20.939 1.630 15.743 1.00 33.66 223 GLN A CA 1
ATOM 1578 C C . GLN A 1 224 ? 21.023 0.321 16.546 1.00 35.20 223 GLN A C 1
ATOM 1579 O O . GLN A 1 224 ? 22.072 -0.316 16.624 1.00 33.99 223 GLN A O 1
ATOM 1585 N N . PRO A 1 225 ? 19.890 -0.108 17.108 1.00 34.84 224 PRO A N 1
ATOM 1586 C CA . PRO A 1 225 ? 19.934 -1.300 17.941 1.00 35.31 224 PRO A CA 1
ATOM 1587 C C . PRO A 1 225 ? 20.246 -2.600 17.180 1.00 36.02 224 PRO A C 1
ATOM 1588 O O . PRO A 1 225 ? 20.786 -3.525 17.778 1.00 35.37 224 PRO A O 1
ATOM 1592 N N . VAL A 1 226 ? 19.950 -2.639 15.879 1.00 36.25 225 VAL A N 1
ATOM 1593 C CA . VAL A 1 226 ? 20.161 -3.823 15.025 1.00 36.62 225 VAL A CA 1
ATOM 1594 C C . VAL A 1 226 ? 21.015 -3.427 13.800 1.00 37.65 225 VAL A C 1
ATOM 1595 O O . VAL A 1 226 ? 21.171 -2.253 13.547 1.00 37.26 225 VAL A O 1
ATOM 1599 N N . PRO A 1 227 ? 21.607 -4.407 13.086 1.00 39.61 226 PRO A N 1
ATOM 1600 C CA . PRO A 1 227 ? 22.409 -4.119 11.905 1.00 41.57 226 PRO A CA 1
ATOM 1601 C C . PRO A 1 227 ? 21.642 -3.417 10.779 1.00 41.74 226 PRO A C 1
ATOM 1602 O O . PRO A 1 227 ? 20.387 -3.443 10.750 1.00 39.90 226 PRO A O 1
ATOM 1606 N N . ARG A 1 228 ? 22.435 -2.861 9.865 1.00 42.99 227 ARG A N 1
ATOM 1607 C CA . ARG A 1 228 ? 22.003 -2.056 8.730 1.00 44.72 227 ARG A CA 1
ATOM 1608 C C . ARG A 1 228 ? 20.829 -2.658 7.918 1.00 46.50 227 ARG A C 1
ATOM 1609 O O . ARG A 1 228 ? 19.895 -1.953 7.582 1.00 46.59 227 ARG A O 1
ATOM 1617 N N . ARG A 1 229 ? 20.866 -3.949 7.652 1.00 49.67 228 ARG A N 1
ATOM 1618 C CA . ARG A 1 229 ? 19.822 -4.593 6.803 1.00 52.47 228 ARG A CA 1
ATOM 1619 C C . ARG A 1 229 ? 18.358 -4.389 7.256 1.00 51.16 228 ARG A C 1
ATOM 1620 O O . ARG A 1 229 ? 17.460 -4.184 6.407 1.00 51.58 228 ARG A O 1
ATOM 1628 N N . HIS A 1 230 ? 18.146 -4.427 8.572 1.00 48.30 229 HIS A N 1
ATOM 1629 C CA . HIS A 1 230 ? 16.839 -4.692 9.123 1.00 46.36 229 HIS A CA 1
ATOM 1630 C C . HIS A 1 230 ? 15.968 -3.454 9.239 1.00 45.59 229 HIS A C 1
ATOM 1631 O O . HIS A 1 230 ? 15.549 -3.062 10.327 1.00 43.97 229 HIS A O 1
ATOM 1638 N N . LEU A 1 231 ? 15.653 -2.870 8.088 1.00 46.34 230 LEU A N 1
ATOM 1639 C CA . LEU A 1 231 ? 14.968 -1.597 8.041 1.00 45.28 230 LEU A CA 1
ATOM 1640 C C . LEU A 1 231 ? 13.543 -1.766 8.492 1.00 44.27 230 LEU A C 1
ATOM 1641 O O . LEU A 1 231 ? 13.022 -0.925 9.211 1.00 43.73 230 LEU A O 1
ATOM 1646 N N . ASP A 1 232 ? 12.895 -2.854 8.085 1.00 45.01 231 ASP A N 1
ATOM 1647 C CA . ASP A 1 232 ? 11.558 -3.141 8.591 1.00 44.18 231 ASP A CA 1
ATOM 1648 C C . ASP A 1 232 ? 11.617 -3.303 10.116 1.00 41.75 231 ASP A C 1
ATOM 1649 O O . ASP A 1 232 ? 10.742 -2.818 10.831 1.00 40.78 231 ASP A O 1
ATOM 1654 N N . ALA A 1 233 ? 12.634 -3.986 10.630 1.00 39.81 232 ALA A N 1
ATOM 1655 C CA . ALA A 1 233 ? 12.717 -4.129 12.082 1.00 38.71 232 ALA A CA 1
ATOM 1656 C C . ALA A 1 233 ? 12.873 -2.726 12.737 1.00 36.93 232 ALA A C 1
ATOM 1657 O O . ALA A 1 233 ? 12.210 -2.411 13.709 1.00 35.96 232 ALA A O 1
ATOM 1659 N N . MET A 1 234 ? 13.759 -1.909 12.179 1.00 36.10 233 MET A N 1
ATOM 1660 C CA . MET A 1 234 ? 13.990 -0.557 12.659 1.00 34.63 233 MET A CA 1
ATOM 1661 C C . MET A 1 234 ? 12.696 0.275 12.598 1.00 34.34 233 MET A C 1
ATOM 1662 O O . MET A 1 234 ? 12.365 0.990 13.582 1.00 33.24 233 MET A O 1
ATOM 1667 N N . ALA A 1 235 ? 11.941 0.132 11.502 1.00 34.53 234 ALA A N 1
ATOM 1668 C CA . ALA A 1 235 ? 10.638 0.822 11.356 1.00 35.70 234 ALA A CA 1
ATOM 1669 C C . ALA A 1 235 ? 9.640 0.308 12.398 1.00 35.92 234 ALA A C 1
ATOM 1670 O O . ALA A 1 235 ? 8.919 1.087 13.015 1.00 36.31 234 ALA A O 1
ATOM 1672 N N . GLY A 1 236 ? 9.631 -1.004 12.605 1.00 37.54 235 GLY A N 1
ATOM 1673 C CA . GLY A 1 236 ? 8.859 -1.647 13.688 1.00 37.12 235 GLY A CA 1
ATOM 1674 C C . GLY A 1 236 ? 9.169 -1.034 15.038 1.00 35.93 235 GLY A C 1
ATOM 1675 O O . GLY A 1 236 ? 8.261 -0.630 15.775 1.00 36.52 235 GLY A O 1
ATOM 1676 N N . PHE A 1 237 ? 10.456 -0.890 15.363 1.00 35.78 236 PHE A N 1
ATOM 1677 C CA . PHE A 1 237 ? 10.821 -0.274 16.654 1.00 33.49 236 PHE A CA 1
ATOM 1678 C C . PHE A 1 237 ? 10.314 1.154 16.747 1.00 32.49 236 PHE A C 1
ATOM 1679 O O . PHE A 1 237 ? 9.752 1.568 17.759 1.00 31.66 236 PHE A O 1
ATOM 1687 N N . ALA A 1 238 ? 10.572 1.947 15.710 1.00 32.71 237 ALA A N 1
ATOM 1688 C CA . ALA A 1 238 ? 10.161 3.335 15.709 1.00 32.51 237 ALA A CA 1
ATOM 1689 C C . ALA A 1 238 ? 8.646 3.441 15.874 1.00 32.68 237 ALA A C 1
ATOM 1690 O O . ALA A 1 238 ? 8.164 4.296 16.611 1.00 31.53 237 ALA A O 1
ATOM 1692 N N . ALA A 1 239 ? 7.901 2.594 15.163 1.00 33.75 238 ALA A N 1
ATOM 1693 C CA . ALA A 1 239 ? 6.426 2.628 15.266 1.00 35.58 238 ALA A CA 1
ATOM 1694 C C . ALA A 1 239 ? 5.930 2.283 16.651 1.00 34.96 238 ALA A C 1
ATOM 1695 O O . ALA A 1 239 ? 4.970 2.862 17.084 1.00 36.16 238 ALA A O 1
ATOM 1697 N N . ALA A 1 240 ? 6.560 1.338 17.342 1.00 35.39 239 ALA A N 1
ATOM 1698 C CA . ALA A 1 240 ? 6.063 0.910 18.683 1.00 35.22 239 ALA A CA 1
ATOM 1699 C C . ALA A 1 240 ? 6.526 1.830 19.820 1.00 35.33 239 ALA A C 1
ATOM 1700 O O . ALA A 1 240 ? 5.885 1.883 20.894 1.00 35.83 239 ALA A O 1
ATOM 1702 N N . LEU A 1 241 ? 7.639 2.543 19.613 1.00 34.14 240 LEU A N 1
ATOM 1703 C CA . LEU A 1 241 ? 8.237 3.270 20.719 1.00 33.65 240 LEU A CA 1
ATOM 1704 C C . LEU A 1 241 ? 8.173 4.770 20.571 1.00 33.94 240 LEU A C 1
ATOM 1705 O O . LEU A 1 241 ? 8.424 5.336 19.488 1.00 33.59 240 LEU A O 1
ATOM 1710 N N . ASP A 1 242 ? 7.851 5.418 21.690 1.00 34.16 241 ASP A N 1
ATOM 1711 C CA . ASP A 1 242 ? 7.912 6.856 21.814 1.00 34.93 241 ASP A CA 1
ATOM 1712 C C . ASP A 1 242 ? 9.328 7.419 21.646 1.00 34.06 241 ASP A C 1
ATOM 1713 O O . ASP A 1 242 ? 9.519 8.431 20.989 1.00 33.87 241 ASP A O 1
ATOM 1718 N N . THR A 1 243 ? 10.301 6.772 22.292 1.00 33.55 242 THR A N 1
ATOM 1719 C CA . THR A 1 243 ? 11.701 7.146 22.162 1.00 33.28 242 THR A CA 1
ATOM 1720 C C . THR A 1 243 ? 12.195 7.164 20.715 1.00 32.36 242 THR A C 1
ATOM 1721 O O . THR A 1 243 ? 11.999 6.212 19.990 1.00 32.03 242 THR A O 1
ATOM 1725 N N . PRO A 1 244 ? 12.840 8.258 20.297 1.00 32.28 243 PRO A N 1
ATOM 1726 C CA . PRO A 1 244 ? 13.383 8.305 18.936 1.00 31.24 243 PRO A CA 1
ATOM 1727 C C . PRO A 1 244 ? 14.434 7.201 18.676 1.00 31.20 243 PRO A C 1
ATOM 1728 O O . PRO A 1 244 ? 15.276 6.924 19.524 1.00 30.32 243 PRO A O 1
ATOM 1732 N N . ILE A 1 245 ? 14.343 6.571 17.520 1.00 31.04 244 ILE A N 1
ATOM 1733 C CA . ILE A 1 245 ? 15.330 5.647 17.069 1.00 32.29 244 ILE A CA 1
ATOM 1734 C C . ILE A 1 245 ? 16.236 6.378 16.095 1.00 33.28 244 ILE A C 1
ATOM 1735 O O . ILE A 1 245 ? 15.754 6.959 15.139 1.00 32.98 244 ILE A O 1
ATOM 1740 N N . LEU A 1 246 ? 17.553 6.289 16.291 1.00 34.10 245 LEU A N 1
ATOM 1741 C CA . LEU A 1 246 ? 18.491 6.986 15.405 1.00 35.08 245 LEU A CA 1
ATOM 1742 C C . LEU A 1 246 ? 19.189 5.984 14.513 1.00 35.33 245 LEU A C 1
ATOM 1743 O O . LEU A 1 246 ? 19.699 4.963 14.983 1.00 36.02 245 LEU A O 1
ATOM 1748 N N . ALA A 1 247 ? 19.207 6.276 13.223 1.00 34.44 246 ALA A N 1
ATOM 1749 C CA . ALA A 1 247 ? 19.890 5.427 12.261 1.00 35.22 246 ALA A CA 1
ATOM 1750 C C . ALA A 1 247 ? 21.337 5.865 12.170 1.00 35.95 246 ALA A C 1
ATOM 1751 O O . ALA A 1 247 ? 21.623 7.066 12.060 1.00 35.67 246 ALA A O 1
ATOM 1753 N N . ASP A 1 248 ? 22.252 4.892 12.246 1.00 36.35 247 ASP A N 1
ATOM 1754 C CA . ASP A 1 248 ? 23.651 5.155 11.982 1.00 37.42 247 ASP A CA 1
ATOM 1755 C C . ASP A 1 248 ? 24.049 4.362 10.745 1.00 38.23 247 ASP A C 1
ATOM 1756 O O . ASP A 1 248 ? 23.994 4.899 9.627 1.00 38.85 247 ASP A O 1
ATOM 1761 N N . GLU A 1 249 ? 24.373 3.080 10.904 1.00 38.78 248 GLU A N 1
ATOM 1762 C CA . GLU A 1 249 ? 24.751 2.266 9.759 1.00 39.68 248 GLU A CA 1
ATOM 1763 C C . GLU A 1 249 ? 23.616 2.075 8.725 1.00 39.27 248 GLU A C 1
ATOM 1764 O O . GLU A 1 249 ? 23.897 1.813 7.554 1.00 39.00 248 GLU A O 1
ATOM 1770 N N . SER A 1 250 ? 22.353 2.244 9.134 1.00 38.39 249 SER A N 1
ATOM 1771 C CA . SER A 1 250 ? 21.225 2.292 8.172 1.00 38.43 249 SER A CA 1
ATOM 1772 C C . SER A 1 250 ? 21.209 3.524 7.289 1.00 38.62 249 SER A C 1
ATOM 1773 O O . SER A 1 250 ? 20.443 3.572 6.361 1.00 38.38 249 SER A O 1
ATOM 1776 N N . CYS A 1 251 ? 21.984 4.552 7.607 1.00 39.35 250 CYS A N 1
ATOM 1777 C CA . CYS A 1 251 ? 21.976 5.753 6.806 1.00 39.94 250 CYS A CA 1
ATOM 1778 C C . CYS A 1 251 ? 23.382 6.339 6.581 1.00 41.29 250 CYS A C 1
ATOM 1779 O O . CYS A 1 251 ? 23.915 7.112 7.416 1.00 39.07 250 CYS A O 1
ATOM 1782 N N . PHE A 1 252 ? 23.974 5.959 5.455 1.00 42.51 251 PHE A N 1
ATOM 1783 C CA . PHE A 1 252 ? 25.291 6.481 5.076 1.00 44.98 251 PHE A CA 1
ATOM 1784 C C . PHE A 1 252 ? 25.194 7.703 4.185 1.00 44.41 251 PHE A C 1
ATOM 1785 O O . PHE A 1 252 ? 26.025 8.593 4.279 1.00 44.38 251 PHE A O 1
ATOM 1793 N N . ASP A 1 253 ? 24.185 7.731 3.323 1.00 44.34 252 ASP A N 1
ATOM 1794 C CA . ASP A 1 253 ? 24.133 8.712 2.226 1.00 44.86 252 ASP A CA 1
ATOM 1795 C C . ASP A 1 253 ? 22.695 9.113 1.909 1.00 43.36 252 ASP A C 1
ATOM 1796 O O . ASP A 1 253 ? 21.741 8.642 2.554 1.00 42.96 252 ASP A O 1
ATOM 1801 N N . ALA A 1 254 ? 22.545 9.986 0.926 1.00 42.78 253 ALA A N 1
ATOM 1802 C CA . ALA A 1 254 ? 21.259 10.579 0.605 1.00 42.04 253 ALA A CA 1
ATOM 1803 C C . ALA A 1 254 ? 20.300 9.496 0.138 1.00 41.87 253 ALA A C 1
ATOM 1804 O O . ALA A 1 254 ? 19.120 9.496 0.520 1.00 41.22 253 ALA A O 1
ATOM 1806 N N . VAL A 1 255 ? 20.798 8.547 -0.638 1.00 42.27 254 VAL A N 1
ATOM 1807 C CA . VAL A 1 255 ? 19.973 7.435 -1.071 1.00 43.46 254 VAL A CA 1
ATOM 1808 C C . VAL A 1 255 ? 19.388 6.616 0.098 1.00 42.13 254 VAL A C 1
ATOM 1809 O O . VAL A 1 255 ? 18.199 6.288 0.095 1.00 41.17 254 VAL A O 1
ATOM 1813 N N . ASP A 1 256 ? 20.221 6.270 1.082 1.00 40.88 255 ASP A N 1
ATOM 1814 C CA . ASP A 1 256 ? 19.735 5.536 2.237 1.00 40.26 255 ASP A CA 1
ATOM 1815 C C . ASP A 1 256 ? 18.661 6.390 2.933 1.00 39.00 255 ASP A C 1
ATOM 1816 O O . ASP A 1 256 ? 17.645 5.874 3.381 1.00 40.00 255 ASP A O 1
ATOM 1821 N N . LEU A 1 257 ? 18.907 7.680 3.047 1.00 38.47 256 LEU A N 1
ATOM 1822 C CA . LEU A 1 257 ? 18.025 8.537 3.795 1.00 38.05 256 LEU A CA 1
ATOM 1823 C C . LEU A 1 257 ? 16.649 8.555 3.145 1.00 38.74 256 LEU A C 1
ATOM 1824 O O . LEU A 1 257 ? 15.662 8.403 3.843 1.00 38.10 256 LEU A O 1
ATOM 1829 N N . MET A 1 258 ? 16.570 8.683 1.823 1.00 40.12 257 MET A N 1
ATOM 1830 C CA . MET A 1 258 ? 15.254 8.630 1.159 1.00 41.92 257 MET A CA 1
ATOM 1831 C C . MET A 1 258 ? 14.487 7.344 1.453 1.00 41.88 257 MET A C 1
ATOM 1832 O O . MET A 1 258 ? 13.266 7.366 1.604 1.00 41.59 257 MET A O 1
ATOM 1837 N N . GLU A 1 259 ? 15.200 6.225 1.563 1.00 42.49 258 GLU A N 1
ATOM 1838 C CA . GLU A 1 259 ? 14.545 4.960 1.911 1.00 42.26 258 GLU A CA 1
ATOM 1839 C C . GLU A 1 259 ? 14.152 4.909 3.396 1.00 39.85 258 GLU A C 1
ATOM 1840 O O . GLU A 1 259 ? 13.104 4.377 3.745 1.00 39.50 258 GLU A O 1
ATOM 1846 N N . VAL A 1 260 ? 14.992 5.457 4.266 1.00 37.69 259 VAL A N 1
ATOM 1847 C CA . VAL A 1 260 ? 14.671 5.545 5.667 1.00 36.41 259 VAL A CA 1
ATOM 1848 C C . VAL A 1 260 ? 13.380 6.385 5.836 1.00 36.29 259 VAL A C 1
ATOM 1849 O O . VAL A 1 260 ? 12.501 6.007 6.598 1.00 34.93 259 VAL A O 1
ATOM 1853 N N . VAL A 1 261 ? 13.286 7.525 5.146 1.00 35.76 260 VAL A N 1
ATOM 1854 C CA . VAL A 1 261 ? 12.104 8.368 5.243 1.00 36.32 260 VAL A CA 1
ATOM 1855 C C . VAL A 1 261 ? 10.891 7.613 4.737 1.00 37.36 260 VAL A C 1
ATOM 1856 O O . VAL A 1 261 ? 9.875 7.583 5.390 1.00 36.15 260 VAL A O 1
ATOM 1860 N N . ARG A 1 262 ? 11.031 6.974 3.583 1.00 39.96 261 ARG A N 1
ATOM 1861 C CA . ARG A 1 262 ? 9.922 6.286 2.924 1.00 41.84 261 ARG A CA 1
ATOM 1862 C C . ARG A 1 262 ? 9.362 5.173 3.784 1.00 41.67 261 ARG A C 1
ATOM 1863 O O . ARG A 1 262 ? 8.153 4.911 3.763 1.00 40.50 261 ARG A O 1
ATOM 1871 N N . ARG A 1 263 ? 10.254 4.482 4.497 1.00 40.60 262 ARG A N 1
ATOM 1872 C CA . ARG A 1 263 ? 9.848 3.376 5.348 1.00 41.59 262 ARG A CA 1
ATOM 1873 C C . ARG A 1 263 ? 9.593 3.858 6.786 1.00 39.62 262 ARG A C 1
ATOM 1874 O O . ARG A 1 263 ? 9.171 3.068 7.615 1.00 39.22 262 ARG A O 1
ATOM 1882 N N . GLN A 1 264 ? 9.869 5.135 7.078 1.00 38.08 263 GLN A N 1
ATOM 1883 C CA . GLN A 1 264 ? 9.805 5.653 8.450 1.00 37.55 263 GLN A CA 1
ATOM 1884 C C . GLN A 1 264 ? 10.593 4.752 9.409 1.00 35.96 263 GLN A C 1
ATOM 1885 O O . GLN A 1 264 ? 10.125 4.379 10.506 1.00 34.35 263 GLN A O 1
ATOM 1891 N N . ALA A 1 265 ? 11.794 4.409 8.984 1.00 34.94 264 ALA A N 1
ATOM 1892 C CA . ALA A 1 265 ? 12.630 3.457 9.694 1.00 35.06 264 ALA A CA 1
ATOM 1893 C C . ALA A 1 265 ? 13.487 4.105 10.805 1.00 34.77 264 ALA A C 1
ATOM 1894 O O . ALA A 1 265 ? 14.147 3.408 11.545 1.00 35.88 264 ALA A O 1
ATOM 1896 N N . ALA A 1 266 ? 13.477 5.438 10.924 1.00 33.77 265 ALA A N 1
ATOM 1897 C CA . ALA A 1 266 ? 14.239 6.128 11.992 1.00 32.69 265 ALA A CA 1
ATOM 1898 C C . ALA A 1 266 ? 13.664 7.522 12.239 1.00 31.76 265 ALA A C 1
ATOM 1899 O O . ALA A 1 266 ? 13.033 8.052 11.385 1.00 31.66 265 ALA A O 1
ATOM 1901 N N . ASP A 1 267 ? 13.928 8.087 13.412 1.00 31.61 266 ASP A N 1
ATOM 1902 C CA . ASP A 1 267 ? 13.461 9.406 13.782 1.00 32.20 266 ASP A CA 1
ATOM 1903 C C . ASP A 1 267 ? 14.570 10.463 13.696 1.00 32.66 266 ASP A C 1
ATOM 1904 O O . ASP A 1 267 ? 14.287 11.651 13.867 1.00 33.55 266 ASP A O 1
ATOM 1909 N N . ALA A 1 268 ? 15.812 10.027 13.472 1.00 32.50 267 ALA A N 1
ATOM 1910 C CA . ALA A 1 268 ? 17.017 10.904 13.478 1.00 33.13 267 ALA A CA 1
ATOM 1911 C C . ALA A 1 268 ? 18.123 10.105 12.805 1.00 33.32 267 ALA A C 1
ATOM 1912 O O . ALA A 1 268 ? 18.026 8.879 12.719 1.00 33.24 267 ALA A O 1
ATOM 1914 N N . ILE A 1 269 ? 19.124 10.795 12.264 1.00 34.05 268 ILE A N 1
ATOM 1915 C CA . ILE A 1 269 ? 20.224 10.124 11.579 1.00 35.05 268 ILE A CA 1
ATOM 1916 C C . ILE A 1 269 ? 21.560 10.685 12.059 1.00 36.73 268 ILE A C 1
ATOM 1917 O O . ILE A 1 269 ? 21.651 11.847 12.439 1.00 36.89 268 ILE A O 1
ATOM 1922 N N . SER A 1 270 ? 22.602 9.868 12.064 1.00 38.99 269 SER A N 1
ATOM 1923 C CA . SER A 1 270 ? 23.950 10.401 12.287 1.00 41.00 269 SER A CA 1
ATOM 1924 C C . SER A 1 270 ? 24.570 10.655 10.930 1.00 41.21 269 SER A C 1
ATOM 1925 O O . SER A 1 270 ? 24.511 9.804 10.066 1.00 39.89 269 SER A O 1
ATOM 1928 N N . VAL A 1 271 ? 25.151 11.834 10.759 1.00 43.05 270 VAL A N 1
ATOM 1929 C CA . VAL A 1 271 ? 25.748 12.250 9.502 1.00 45.67 270 VAL A CA 1
ATOM 1930 C C . VAL A 1 271 ? 27.252 11.982 9.569 1.00 48.17 270 VAL A C 1
ATOM 1931 O O . VAL A 1 271 ? 27.942 12.462 10.471 1.00 49.35 270 VAL A O 1
ATOM 1935 N N . LYS A 1 272 ? 27.73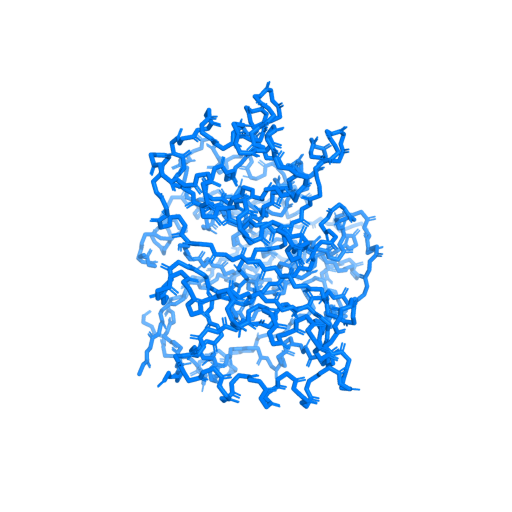3 11.183 8.623 1.00 50.54 271 LYS A N 1
ATOM 1936 C CA . LYS A 1 272 ? 29.134 10.780 8.540 1.00 52.25 271 LYS A CA 1
ATOM 1937 C C . LYS A 1 272 ? 29.735 11.539 7.379 1.00 53.48 271 LYS A C 1
ATOM 1938 O O . LYS A 1 272 ? 29.495 11.166 6.242 1.00 51.92 271 LYS A O 1
ATOM 1944 N N . ILE A 1 273 ? 30.515 12.586 7.652 1.00 55.71 272 ILE A N 1
ATOM 1945 C CA . ILE A 1 273 ? 31.001 13.455 6.585 1.00 58.01 272 ILE A CA 1
ATOM 1946 C C . ILE A 1 273 ? 31.631 12.607 5.496 1.00 60.08 272 ILE A C 1
ATOM 1947 O O . ILE A 1 273 ? 31.267 12.729 4.334 1.00 60.82 272 ILE A O 1
ATOM 1952 N N . MET A 1 274 ? 32.504 11.688 5.878 1.00 62.11 273 MET A N 1
ATOM 1953 C CA . MET A 1 274 ? 33.160 10.809 4.908 1.00 64.82 273 MET A CA 1
ATOM 1954 C C . MET A 1 274 ? 32.375 9.594 4.405 1.00 65.31 273 MET A C 1
ATOM 1955 O O . MET A 1 274 ? 32.566 9.154 3.262 1.00 67.08 273 MET A O 1
ATOM 1960 N N . LYS A 1 275 ? 31.490 9.047 5.225 1.00 64.45 274 LYS A N 1
ATOM 1961 C CA . LYS A 1 275 ? 30.569 8.041 4.707 1.00 64.29 274 LYS A CA 1
ATOM 1962 C C . LYS A 1 275 ? 29.644 8.628 3.633 1.00 62.83 274 LYS A C 1
ATOM 1963 O O . LYS A 1 275 ? 29.403 7.975 2.623 1.00 64.86 274 LYS A O 1
ATOM 1965 N N . CYS A 1 276 ? 29.142 9.849 3.822 1.00 60.33 275 CYS A N 1
ATOM 1966 C CA . CYS A 1 276 ? 28.210 10.417 2.845 1.00 59.20 275 CYS A CA 1
ATOM 1967 C C . CYS A 1 276 ? 28.933 11.038 1.628 1.00 59.67 275 CYS A C 1
ATOM 1968 O O . CYS A 1 276 ? 28.314 11.237 0.577 1.00 60.03 275 CYS A O 1
ATOM 1971 N N . GLY A 1 277 ? 30.230 11.323 1.769 1.00 59.16 276 GLY A N 1
ATOM 1972 C CA . GLY A 1 277 ? 31.061 11.791 0.650 1.00 59.54 276 GLY A CA 1
ATOM 1973 C C . GLY A 1 277 ? 31.444 13.269 0.686 1.00 57.91 276 GLY A C 1
ATOM 1974 O O . GLY A 1 277 ? 31.643 13.884 -0.362 1.00 58.69 276 GLY A O 1
ATOM 1975 N N . GLY A 1 278 ? 31.512 13.845 1.888 1.00 54.89 277 GLY A N 1
ATOM 1976 C CA . GLY A 1 278 ? 32.013 15.200 2.073 1.00 53.22 277 GLY A CA 1
ATOM 1977 C C . GLY A 1 278 ? 31.043 16.204 2.659 1.00 49.83 277 GLY A C 1
ATOM 1978 O O . GLY A 1 278 ? 29.937 15.865 3.076 1.00 48.18 277 GLY A O 1
ATOM 1979 N N . LEU A 1 279 ? 31.492 17.456 2.672 1.00 48.11 278 LEU A N 1
ATOM 1980 C CA . LEU A 1 279 ? 30.826 18.547 3.361 1.00 45.93 278 LEU A CA 1
ATOM 1981 C C . LEU A 1 279 ? 29.576 19.017 2.622 1.00 44.15 278 LEU A C 1
ATOM 1982 O O . LEU A 1 279 ? 28.534 19.174 3.241 1.00 42.92 278 LEU A O 1
ATOM 1987 N N . MET A 1 280 ? 29.680 19.256 1.312 1.00 43.59 279 MET A N 1
ATOM 1988 C CA . MET A 1 280 ? 28.501 19.647 0.517 1.00 42.83 279 MET A CA 1
ATOM 1989 C C . MET A 1 280 ? 27.468 18.499 0.468 1.00 42.29 279 MET A C 1
ATOM 1990 O O . MET A 1 280 ? 26.279 18.744 0.580 1.00 41.53 279 MET A O 1
ATOM 1995 N N . LYS A 1 281 ? 27.926 17.263 0.304 1.00 43.09 280 LYS A N 1
ATOM 1996 C CA . LYS A 1 281 ? 27.024 16.103 0.315 1.00 43.17 280 LYS A CA 1
ATOM 1997 C C . LYS A 1 281 ? 26.330 15.963 1.671 1.00 41.22 280 LYS A C 1
ATOM 1998 O O . LYS A 1 281 ? 25.158 15.632 1.724 1.00 40.67 280 LYS A O 1
ATOM 2004 N N . ALA A 1 282 ? 27.030 16.252 2.767 1.00 41.19 281 ALA A N 1
ATOM 2005 C CA . ALA A 1 282 ? 26.384 16.213 4.088 1.00 39.90 281 ALA A CA 1
ATOM 2006 C C . ALA A 1 282 ? 25.269 17.265 4.225 1.00 39.66 281 ALA A C 1
ATOM 2007 O O . ALA A 1 282 ? 24.229 17.007 4.850 1.00 37.69 281 ALA A O 1
ATOM 2009 N N . GLN A 1 283 ? 25.474 18.449 3.653 1.00 40.41 282 GLN A N 1
ATOM 2010 C CA . GLN A 1 283 ? 24.423 19.479 3.686 1.00 40.56 282 GLN A CA 1
ATOM 2011 C C . GLN A 1 283 ? 23.247 19.117 2.766 1.00 40.78 282 GLN A C 1
ATOM 2012 O O . GLN A 1 283 ? 22.113 19.466 3.054 1.00 40.71 282 GLN A O 1
ATOM 2018 N N . SER A 1 284 ? 23.506 18.434 1.650 1.00 40.70 283 SER A N 1
ATOM 2019 C CA . SER A 1 284 ? 22.410 17.971 0.794 1.00 40.65 283 SER A CA 1
ATOM 2020 C C . SER A 1 284 ? 21.574 16.923 1.541 1.00 39.73 283 SER A C 1
ATOM 2021 O O . SER A 1 284 ? 20.344 16.968 1.508 1.00 38.87 283 SER A O 1
ATOM 2024 N N . LEU A 1 285 ? 22.271 15.991 2.197 1.00 39.11 284 LEU A N 1
ATOM 2025 C CA . LEU A 1 285 ? 21.660 14.977 3.027 1.00 38.86 284 LEU A CA 1
ATOM 2026 C C . LEU A 1 285 ? 20.756 15.652 4.064 1.00 37.48 284 LEU A C 1
ATOM 2027 O O . LEU A 1 285 ? 19.578 15.299 4.217 1.00 35.60 284 LEU A O 1
ATOM 2032 N N . MET A 1 286 ? 21.295 16.637 4.765 1.00 37.11 285 MET A N 1
ATOM 2033 C CA . MET A 1 286 ? 20.498 17.346 5.781 1.00 36.94 285 MET A CA 1
ATOM 2034 C C . MET A 1 286 ? 19.314 18.195 5.218 1.00 37.95 285 MET A C 1
ATOM 2035 O O . MET A 1 286 ? 18.332 18.395 5.914 1.00 39.06 285 MET A O 1
ATOM 2040 N N . ALA A 1 287 ? 19.333 18.595 3.949 1.00 38.28 286 ALA A N 1
ATOM 2041 C CA . ALA A 1 287 ? 18.147 19.255 3.376 1.00 38.40 286 ALA A CA 1
ATOM 2042 C C . ALA A 1 287 ? 16.969 18.279 3.296 1.00 38.04 286 ALA A C 1
ATOM 2043 O O . ALA A 1 287 ? 15.826 18.658 3.540 1.00 37.28 286 ALA A O 1
ATOM 2045 N N . ILE A 1 288 ? 17.258 17.031 2.932 1.00 37.26 287 ILE A N 1
ATOM 2046 C CA . ILE A 1 288 ? 16.261 16.000 2.906 1.00 37.56 287 ILE A CA 1
ATOM 2047 C C . ILE A 1 288 ? 15.721 15.744 4.325 1.00 36.74 287 ILE A C 1
ATOM 2048 O O . ILE A 1 288 ? 14.510 15.682 4.523 1.00 36.43 287 ILE A O 1
ATOM 2053 N N . ALA A 1 289 ? 16.638 15.605 5.280 1.00 36.21 288 ALA A N 1
ATOM 2054 C CA . ALA A 1 289 ? 16.311 15.255 6.630 1.00 36.30 288 ALA A CA 1
ATOM 2055 C C . ALA A 1 289 ? 15.487 16.363 7.313 1.00 36.96 288 ALA A C 1
ATOM 2056 O O . ALA A 1 289 ? 14.544 16.048 8.021 1.00 37.24 288 ALA A O 1
ATOM 2058 N N . ASP A 1 290 ? 15.852 17.632 7.102 1.00 38.09 289 ASP A N 1
ATOM 2059 C CA . ASP A 1 290 ? 15.089 18.786 7.629 1.00 39.29 289 ASP A CA 1
ATOM 2060 C C . ASP A 1 290 ? 13.653 18.795 7.096 1.00 39.16 289 ASP A C 1
ATOM 2061 O O . ASP A 1 290 ? 12.706 18.970 7.849 1.00 39.14 289 ASP A O 1
ATOM 2066 N N . THR A 1 291 ? 13.497 18.614 5.786 1.00 39.05 290 THR A N 1
ATOM 2067 C CA . THR A 1 291 ? 12.174 18.530 5.200 1.00 38.67 290 THR A CA 1
ATOM 2068 C C . THR A 1 291 ? 11.381 17.377 5.823 1.00 37.98 290 THR A C 1
ATOM 2069 O O . THR A 1 291 ? 10.205 17.521 6.130 1.00 37.55 290 THR A O 1
ATOM 2073 N N . ALA A 1 292 ? 12.046 16.259 6.073 1.00 36.62 291 ALA A N 1
ATOM 2074 C CA . ALA A 1 292 ? 11.388 15.076 6.625 1.00 36.59 291 ALA A CA 1
ATOM 2075 C C . ALA A 1 292 ? 11.207 15.094 8.136 1.00 35.70 291 ALA A C 1
ATOM 2076 O O . ALA A 1 292 ? 10.571 14.204 8.664 1.00 36.70 291 ALA A O 1
ATOM 2078 N N . GLY A 1 293 ? 11.755 16.086 8.815 1.00 36.22 292 GLY A N 1
ATOM 2079 C CA . GLY A 1 293 ? 11.622 16.224 10.254 1.00 36.10 292 GLY A CA 1
ATOM 2080 C C . GLY A 1 293 ? 12.538 15.302 11.025 1.00 35.81 292 GLY A C 1
ATOM 2081 O O . GLY A 1 293 ? 12.234 14.959 12.155 1.00 36.54 292 GLY A O 1
ATOM 2082 N N . LEU A 1 294 ? 13.658 14.898 10.429 1.00 35.42 293 LEU A N 1
ATOM 2083 C CA . LEU A 1 294 ? 14.626 14.021 11.108 1.00 35.36 293 LEU A CA 1
ATOM 2084 C C . LEU A 1 294 ? 15.855 14.838 11.507 1.00 35.08 293 LEU A C 1
ATOM 2085 O O . LEU A 1 294 ? 16.572 15.310 10.640 1.00 36.34 293 LEU A O 1
ATOM 2090 N N . PRO A 1 295 ? 16.076 15.066 12.816 1.00 35.79 294 PRO A N 1
ATOM 2091 C CA . PRO A 1 295 ? 17.317 15.746 13.218 1.00 35.82 294 PRO A CA 1
ATOM 2092 C C . PRO A 1 295 ? 18.582 14.885 12.959 1.00 35.73 294 PRO A C 1
ATOM 2093 O O . PRO A 1 295 ? 18.543 13.656 12.934 1.00 33.59 294 PRO A O 1
ATOM 2097 N N . GLY A 1 296 ? 19.691 15.577 12.741 1.00 35.93 295 GLY A N 1
ATOM 2098 C CA . GLY A 1 296 ? 20.956 14.951 12.566 1.00 35.78 295 GLY A CA 1
ATOM 2099 C C . GLY A 1 296 ? 21.822 15.051 13.797 1.00 35.91 295 GLY A C 1
ATOM 2100 O O . GLY A 1 296 ? 21.716 15.994 14.622 1.00 35.35 295 GLY A O 1
ATOM 2101 N N . TYR A 1 297 ? 22.693 14.061 13.888 1.00 35.88 296 TYR A N 1
ATOM 2102 C CA . TYR A 1 297 ? 23.696 13.952 14.923 1.00 37.09 296 TYR A CA 1
ATOM 2103 C C . TYR A 1 297 ? 25.035 13.876 14.193 1.00 38.00 296 TYR A C 1
ATOM 2104 O O . TYR A 1 297 ? 25.126 13.240 13.161 1.00 36.83 296 TYR A O 1
ATOM 2113 N N . GLY A 1 298 ? 26.067 14.528 14.721 1.00 40.71 297 GLY A N 1
ATOM 2114 C CA . GLY A 1 298 ? 27.370 14.582 14.057 1.00 42.92 297 GLY A CA 1
ATOM 2115 C C . GLY A 1 298 ? 28.149 13.281 14.059 1.00 45.69 297 GLY A C 1
ATOM 2116 O O . GLY A 1 298 ? 29.150 13.145 13.338 1.00 48.77 297 GLY A O 1
ATOM 2117 N N . GLY A 1 299 ? 27.707 12.307 14.845 1.00 47.16 298 GLY A N 1
ATOM 2118 C CA . GLY A 1 299 ? 28.244 10.959 14.765 1.00 48.50 298 GLY A CA 1
ATOM 2119 C C . GLY A 1 299 ? 29.588 10.916 15.444 1.00 50.98 298 GLY A C 1
ATOM 2120 O O . GLY A 1 299 ? 29.849 11.700 16.377 1.00 52.02 298 GLY A O 1
ATOM 2121 N N . THR A 1 300 ? 30.453 10.033 14.958 1.00 52.46 299 THR A N 1
ATOM 2122 C CA . THR A 1 300 ? 31.794 9.846 15.504 1.00 54.55 299 THR A CA 1
ATOM 2123 C C . THR A 1 300 ? 32.824 10.647 14.700 1.00 54.82 299 THR A C 1
ATOM 2124 O O . THR A 1 300 ? 33.173 10.251 13.608 1.00 55.00 299 THR A O 1
ATOM 2128 N N . LEU A 1 301 ? 33.309 11.760 15.249 1.00 54.95 300 LEU A N 1
ATOM 2129 C CA . LEU A 1 301 ? 34.292 12.587 14.571 1.00 56.08 300 LEU A CA 1
ATOM 2130 C C . LEU A 1 301 ? 35.690 12.051 14.870 1.00 57.92 300 LEU A C 1
ATOM 2131 O O . LEU A 1 301 ? 36.010 11.738 16.014 1.00 58.38 300 LEU A O 1
ATOM 2136 N N . TRP A 1 302 ? 36.509 11.944 13.831 1.00 58.85 301 TRP A N 1
ATOM 2137 C CA . TRP A 1 302 ? 37.898 11.551 13.979 1.00 61.14 301 TRP A CA 1
ATOM 2138 C C . TRP A 1 302 ? 38.651 12.716 14.622 1.00 62.06 301 TRP A C 1
ATOM 2139 O O . TRP A 1 302 ? 38.453 13.868 14.229 1.00 61.11 301 TRP A O 1
ATOM 2150 N N . GLU A 1 303 ? 39.489 12.406 15.609 1.00 63.35 302 GLU A N 1
ATOM 2151 C CA . GLU A 1 303 ? 40.180 13.415 16.415 1.00 65.37 302 GLU A CA 1
ATOM 2152 C C . GLU A 1 303 ? 41.344 14.083 15.670 1.00 65.94 302 GLU A C 1
ATOM 2153 O O . GLU A 1 303 ? 41.831 15.117 16.105 1.00 67.07 302 GLU A O 1
ATOM 2159 N N . GLY A 1 304 ? 41.795 13.491 14.567 1.00 65.44 303 GLY A N 1
ATOM 2160 C CA . GLY A 1 304 ? 42.800 14.117 13.730 1.00 66.18 303 GLY A CA 1
ATOM 2161 C C . GLY A 1 304 ? 42.354 15.532 13.414 1.00 64.55 303 GLY A C 1
ATOM 2162 O O . GLY A 1 304 ? 41.243 15.751 12.930 1.00 62.03 303 GLY A O 1
ATOM 2163 N N . GLY A 1 305 ? 43.228 16.490 13.692 1.00 65.64 304 GLY A N 1
ATOM 2164 C CA . GLY A 1 305 ? 42.831 17.886 13.770 1.00 64.39 304 GLY A CA 1
ATOM 2165 C C . GLY A 1 305 ? 42.237 18.446 12.498 1.00 62.60 304 GLY A C 1
ATOM 2166 O O . GLY A 1 305 ? 41.367 19.309 12.557 1.00 61.06 304 GLY A O 1
ATOM 2167 N N . ILE A 1 306 ? 42.707 17.950 11.356 1.00 62.74 305 ILE A N 1
ATOM 2168 C CA . ILE A 1 306 ? 42.299 18.469 10.059 1.00 61.56 305 ILE A CA 1
ATOM 2169 C C . ILE A 1 306 ? 40.893 18.003 9.723 1.00 58.79 305 ILE A C 1
ATOM 2170 O O . ILE A 1 306 ? 40.054 18.802 9.311 1.00 58.33 305 ILE A O 1
ATOM 2175 N N . ALA A 1 307 ? 40.631 16.713 9.903 1.00 57.57 306 ALA A N 1
ATOM 2176 C CA . ALA A 1 307 ? 39.298 16.159 9.677 1.00 54.58 306 ALA A CA 1
ATOM 2177 C C . ALA A 1 307 ? 38.281 16.673 10.704 1.00 52.18 306 ALA A C 1
ATOM 2178 O O . ALA A 1 307 ? 37.086 16.842 10.398 1.00 49.95 306 ALA A O 1
ATOM 2180 N N . LEU A 1 308 ? 38.748 16.877 11.927 1.00 51.09 307 LEU A N 1
ATOM 2181 C CA . LEU A 1 308 ? 37.904 17.406 12.984 1.00 49.65 307 LEU A CA 1
ATOM 2182 C C . LEU A 1 308 ? 37.526 18.851 12.704 1.00 48.25 307 LEU A C 1
ATOM 2183 O O . LEU A 1 308 ? 36.410 19.250 12.959 1.00 47.79 307 LEU A O 1
ATOM 2188 N N . ALA A 1 309 ? 38.455 19.638 12.188 1.00 49.25 308 ALA A N 1
ATOM 2189 C CA . ALA A 1 309 ? 38.167 21.041 11.835 1.00 48.76 308 ALA A CA 1
ATOM 2190 C C . ALA A 1 309 ? 37.065 21.064 10.772 1.00 47.20 308 ALA A C 1
ATOM 2191 O O . ALA A 1 309 ? 36.105 21.819 10.860 1.00 45.76 308 ALA A O 1
ATOM 2193 N N . ALA A 1 310 ? 37.209 20.204 9.776 1.00 47.78 309 ALA A N 1
ATOM 2194 C CA . ALA A 1 310 ? 36.221 20.101 8.700 1.00 47.28 309 ALA A CA 1
ATOM 2195 C C . ALA A 1 310 ? 34.836 19.749 9.260 1.00 45.41 309 ALA A C 1
ATOM 2196 O O . ALA A 1 310 ? 33.835 20.377 8.914 1.00 43.38 309 ALA A O 1
ATOM 2198 N N . GLY A 1 311 ? 34.792 18.772 10.149 1.00 45.63 310 GLY A N 1
ATOM 2199 C CA . GLY A 1 311 ? 33.518 18.339 10.710 1.00 44.87 310 GLY A CA 1
ATOM 2200 C C . GLY A 1 311 ? 32.864 19.419 11.564 1.00 44.45 310 GLY A C 1
ATOM 2201 O O . GLY A 1 311 ? 31.658 19.612 11.519 1.00 44.28 310 GLY A O 1
ATOM 2202 N N . THR A 1 312 ? 33.675 20.135 12.324 1.00 44.98 311 THR A N 1
ATOM 2203 C CA . THR A 1 312 ? 33.194 21.203 13.185 1.00 45.13 311 THR A CA 1
ATOM 2204 C C . THR A 1 312 ? 32.625 22.386 12.382 1.00 44.63 311 THR A C 1
ATOM 2205 O O . THR A 1 312 ? 31.598 22.950 12.740 1.00 43.45 311 THR A O 1
ATOM 2209 N N . GLN A 1 313 ? 33.297 22.749 11.292 1.00 45.19 312 GLN A N 1
ATOM 2210 C CA . GLN A 1 313 ? 32.798 23.783 10.353 1.00 44.92 312 GLN A CA 1
ATOM 2211 C C . GLN A 1 313 ? 31.475 23.383 9.709 1.00 43.50 312 GLN A C 1
ATOM 2212 O O . GLN A 1 313 ? 30.521 24.179 9.629 1.00 42.85 312 GLN A O 1
ATOM 2218 N N . LEU A 1 314 ? 31.418 22.146 9.223 1.00 42.82 313 LEU A N 1
ATOM 2219 C CA . LEU A 1 314 ? 30.174 21.620 8.677 1.00 41.45 313 LEU A CA 1
ATOM 2220 C C . LEU A 1 314 ? 29.034 21.765 9.682 1.00 40.56 313 LEU A C 1
ATOM 2221 O O . LEU A 1 314 ? 27.973 22.303 9.362 1.00 40.33 313 LEU A O 1
ATOM 2226 N N . ILE A 1 315 ? 29.240 21.272 10.894 1.00 40.39 314 ILE A N 1
ATOM 2227 C CA . ILE A 1 315 ? 28.164 21.263 11.858 1.00 38.95 314 ILE A CA 1
ATOM 2228 C C . ILE A 1 315 ? 27.810 22.690 12.249 1.00 39.47 314 ILE A C 1
ATOM 2229 O O . ILE A 1 315 ? 26.644 23.020 12.401 1.00 39.41 314 ILE A O 1
ATOM 2234 N N . ALA A 1 316 ? 28.817 23.553 12.341 1.00 40.82 315 ALA A N 1
ATOM 2235 C CA . ALA A 1 316 ? 28.611 24.960 12.634 1.00 40.89 315 ALA A CA 1
ATOM 2236 C C . ALA A 1 316 ? 27.639 25.630 11.644 1.00 40.63 315 ALA A C 1
ATOM 2237 O O . ALA A 1 316 ? 26.894 26.549 12.019 1.00 40.55 315 ALA A O 1
ATOM 2239 N N . ALA A 1 317 ? 27.670 25.166 10.396 1.00 39.79 316 ALA A N 1
ATOM 2240 C CA . ALA A 1 317 ? 26.917 25.767 9.275 1.00 40.29 316 ALA A CA 1
ATOM 2241 C C . ALA A 1 317 ? 25.666 24.975 8.886 1.00 39.00 316 ALA A C 1
ATOM 2242 O O . ALA A 1 317 ? 25.032 25.280 7.863 1.00 39.37 316 ALA A O 1
ATOM 2244 N N . THR A 1 318 ? 25.314 23.947 9.661 1.00 38.37 317 THR A N 1
ATOM 2245 C CA . THR A 1 318 ? 24.247 23.002 9.247 1.00 37.32 317 THR A CA 1
ATOM 2246 C C . THR A 1 318 ? 23.247 22.847 10.399 1.00 37.59 317 THR A C 1
ATOM 2247 O O . THR A 1 318 ? 23.388 21.992 11.242 1.00 37.54 317 THR A O 1
ATOM 2251 N N . PRO A 1 319 ? 22.230 23.705 10.436 1.00 38.67 318 PRO A N 1
ATOM 2252 C CA . PRO A 1 319 ? 21.398 23.859 11.629 1.00 39.11 318 PRO A CA 1
ATOM 2253 C C . PRO A 1 319 ? 20.658 22.586 12.052 1.00 38.31 318 PRO A C 1
ATOM 2254 O O . PRO A 1 319 ? 20.460 22.371 13.253 1.00 38.32 318 PRO A O 1
ATOM 2258 N N . GLY A 1 320 ? 20.292 21.735 11.081 1.00 37.74 319 GLY A N 1
ATOM 2259 C CA . GLY A 1 320 ? 19.587 20.484 11.359 1.00 36.56 319 GLY A CA 1
ATOM 2260 C C . GLY A 1 320 ? 20.429 19.456 12.119 1.00 36.45 319 GLY A C 1
ATOM 2261 O O . GLY A 1 320 ? 19.891 18.509 12.684 1.00 35.85 319 GLY A O 1
ATOM 2262 N N . ILE A 1 321 ? 21.743 19.636 12.161 1.00 37.07 320 ILE A N 1
ATOM 2263 C CA . ILE A 1 321 ? 22.577 18.736 12.953 1.00 37.39 320 ILE A CA 1
ATOM 2264 C C . ILE A 1 321 ? 22.587 19.312 14.338 1.00 37.38 320 ILE A C 1
ATOM 2265 O O . ILE A 1 321 ? 23.518 19.983 14.727 1.00 38.59 320 ILE A O 1
ATOM 2270 N N . SER A 1 322 ? 21.520 19.039 15.071 1.00 37.55 321 SER A N 1
ATOM 2271 C CA . SER A 1 322 ? 21.234 19.681 16.350 1.00 38.47 321 SER A CA 1
ATOM 2272 C C . SER A 1 322 ? 21.447 18.769 17.556 1.00 38.57 321 SER A C 1
ATOM 2273 O O . SER A 1 322 ? 21.252 19.198 18.688 1.00 38.49 321 SER A O 1
ATOM 2276 N N . LEU A 1 323 ? 21.840 17.520 17.318 1.00 37.80 322 LEU A N 1
ATOM 2277 C CA . LEU A 1 323 ? 22.010 16.547 18.401 1.00 38.10 322 LEU A CA 1
ATOM 2278 C C . LEU A 1 323 ? 23.435 16.460 18.982 1.00 38.59 322 LEU A C 1
ATOM 2279 O O . LEU A 1 323 ? 23.674 15.659 19.882 1.00 38.37 322 LEU A O 1
ATOM 2284 N N . GLY A 1 324 ? 24.353 17.322 18.515 1.00 38.56 323 GLY A N 1
ATOM 2285 C CA . GLY A 1 324 ? 25.739 17.366 19.031 1.00 38.29 323 GLY A CA 1
ATOM 2286 C C . GLY A 1 324 ? 26.620 16.383 18.263 1.00 37.92 323 GLY A C 1
ATOM 2287 O O . GLY A 1 324 ? 26.289 16.009 17.117 1.00 36.47 323 GLY A O 1
ATOM 2288 N N . CYS A 1 325 ? 27.728 15.968 18.874 1.00 38.36 324 CYS A N 1
ATOM 2289 C CA . CYS A 1 325 ? 28.679 15.065 18.234 1.00 40.23 324 CYS A CA 1
ATOM 2290 C C . CYS A 1 325 ? 29.439 14.284 19.274 1.00 42.70 324 CYS A C 1
ATOM 2291 O O . CYS A 1 325 ? 29.236 14.496 20.471 1.00 43.32 324 CYS A O 1
ATOM 2294 N N . GLU A 1 326 ? 30.275 13.353 18.840 1.00 45.98 325 GLU A N 1
ATOM 2295 C CA . GLU A 1 326 ? 31.175 12.627 19.754 1.00 50.75 325 GLU A CA 1
ATOM 2296 C C . GLU A 1 326 ? 32.480 12.285 19.058 1.00 54.41 325 GLU A C 1
ATOM 2297 O O . GLU A 1 326 ? 32.554 12.321 17.828 1.00 54.20 325 GLU A O 1
ATOM 2303 N N . PHE A 1 327 ? 33.489 11.910 19.837 1.00 59.35 326 PHE A N 1
ATOM 2304 C CA . PHE A 1 327 ? 34.801 11.540 19.269 1.00 63.92 326 PHE A CA 1
ATOM 2305 C C . PHE A 1 327 ? 34.935 10.034 18.973 1.00 66.81 326 PHE A C 1
ATOM 2306 O O . PHE A 1 327 ? 34.446 9.200 19.747 1.00 66.10 326 PHE A O 1
ATOM 2314 N N . TYR A 1 328 ? 35.636 9.726 17.871 1.00 70.91 327 TYR A N 1
ATOM 2315 C CA . TYR A 1 328 ? 35.764 8.365 17.285 1.00 74.04 327 TYR A CA 1
ATOM 2316 C C . TYR A 1 328 ? 35.818 7.227 18.310 1.00 76.34 327 TYR A C 1
ATOM 2317 O O . TYR A 1 328 ? 35.056 6.245 18.231 1.00 76.55 327 TYR A O 1
ATOM 2326 N N . MET A 1 329 ? 36.713 7.354 19.268 1.00 79.53 328 MET A N 1
ATOM 2327 C CA . MET A 1 329 ? 36.725 6.441 20.400 1.00 81.54 328 MET A CA 1
ATOM 2328 C C . MET A 1 329 ? 37.478 7.148 21.497 1.00 83.84 328 MET A C 1
ATOM 2329 O O . MET A 1 329 ? 38.708 7.160 21.492 1.00 86.55 328 MET A O 1
ATOM 2331 N N . PRO A 1 330 ? 36.734 7.772 22.421 1.00 84.19 329 PRO A N 1
ATOM 2332 C CA . PRO A 1 330 ? 37.242 8.528 23.558 1.00 86.21 329 PRO A CA 1
ATOM 2333 C C . PRO A 1 330 ? 38.202 7.712 24.438 1.00 89.29 329 PRO A C 1
ATOM 2334 O O . PRO A 1 330 ? 39.159 8.278 24.998 1.00 91.43 329 PRO A O 1
ATOM 2336 N N . HIS A 1 331 ? 37.967 6.397 24.535 1.00 89.66 330 HIS A N 1
ATOM 2337 C CA . HIS A 1 331 ? 38.816 5.502 25.344 1.00 92.08 330 HIS A CA 1
ATOM 2338 C C . HIS A 1 331 ? 40.270 5.381 24.844 1.00 94.45 330 HIS A C 1
ATOM 2339 O O . HIS A 1 331 ? 41.119 4.843 25.558 1.00 97.23 330 HIS A O 1
ATOM 2341 N N . HIS A 1 332 ? 40.553 5.863 23.629 1.00 93.81 331 HIS A N 1
ATOM 2342 C CA . HIS A 1 332 ? 41.936 6.029 23.146 1.00 95.74 331 HIS A CA 1
ATOM 2343 C C . HIS A 1 332 ? 42.125 7.434 22.548 1.00 94.79 331 HIS A C 1
ATOM 2344 O O . HIS A 1 332 ? 41.673 7.695 21.429 1.00 93.55 331 HIS A O 1
ATOM 2346 N N . VAL A 1 333 ? 42.790 8.327 23.292 1.00 95.49 332 VAL A N 1
ATOM 2347 C CA . VAL A 1 333 ? 42.914 9.745 22.900 1.00 94.23 332 VAL A CA 1
ATOM 2348 C C . VAL A 1 333 ? 44.172 10.031 22.075 1.00 95.09 332 VAL A C 1
ATOM 2349 O O . VAL A 1 333 ? 45.235 9.467 22.330 1.00 97.62 332 VAL A O 1
ATOM 2353 N N . LEU A 1 334 ? 44.028 10.911 21.083 1.00 92.77 333 LEU A N 1
ATOM 2354 C CA . LEU A 1 334 ? 45.129 11.317 20.205 1.00 93.11 333 LEU A CA 1
ATOM 2355 C C . LEU A 1 334 ? 46.105 12.207 20.982 1.00 94.25 333 LEU A C 1
ATOM 2356 O O . LEU A 1 334 ? 45.757 13.323 21.366 1.00 93.39 333 LEU A O 1
ATOM 2361 N N . THR A 1 335 ? 47.320 11.701 21.201 1.00 95.73 334 THR A N 1
ATOM 2362 C CA . THR A 1 335 ? 48.283 12.299 22.138 1.00 97.27 334 THR A CA 1
ATOM 2363 C C . THR A 1 335 ? 49.067 13.488 21.570 1.00 97.04 334 THR A C 1
ATOM 2364 O O . THR A 1 335 ? 49.282 14.476 22.270 1.00 97.81 334 THR A O 1
ATOM 2368 N N . GLU A 1 336 ? 49.524 13.376 20.327 1.00 95.67 335 GLU A N 1
ATOM 2369 C CA . GLU A 1 336 ? 50.165 14.503 19.633 1.00 95.32 335 GLU A CA 1
ATOM 2370 C C . GLU A 1 336 ? 49.630 14.605 18.204 1.00 92.03 335 GLU A C 1
ATOM 2371 O O . GLU A 1 336 ? 49.410 13.590 17.537 1.00 91.41 335 GLU A O 1
ATOM 2373 N N . ASP A 1 337 ? 49.419 15.837 17.751 1.00 89.65 336 ASP A N 1
ATOM 2374 C CA . ASP A 1 337 ? 48.825 16.100 16.443 1.00 86.59 336 ASP A CA 1
ATOM 2375 C C . ASP A 1 337 ? 49.712 17.089 15.685 1.00 86.60 336 ASP A C 1
ATOM 2376 O O . ASP A 1 337 ? 50.627 17.672 16.262 1.00 87.99 336 ASP A O 1
ATOM 2381 N N . VAL A 1 338 ? 49.441 17.260 14.393 1.00 83.97 337 VAL A N 1
ATOM 2382 C CA . VAL A 1 338 ? 50.256 18.133 13.527 1.00 84.23 337 VAL A CA 1
ATOM 2383 C C . VAL A 1 338 ? 49.779 19.597 13.500 1.00 82.07 337 VAL A C 1
ATOM 2384 O O . VAL A 1 338 ? 50.394 20.425 12.839 1.00 82.22 337 VAL A O 1
ATOM 2388 N N . LEU A 1 339 ? 48.683 19.909 14.201 1.00 79.21 338 LEU A N 1
ATOM 2389 C CA . LEU A 1 339 ? 48.207 21.286 14.306 1.00 77.72 338 LEU A CA 1
ATOM 2390 C C . LEU A 1 339 ? 49.097 22.091 15.256 1.00 79.98 338 LEU A C 1
ATOM 2391 O O . LEU A 1 339 ? 49.534 21.583 16.291 1.00 80.89 338 LEU A O 1
ATOM 2396 N N . GLU A 1 340 ? 49.373 23.341 14.885 1.00 80.27 339 GLU A N 1
ATOM 2397 C CA . GLU A 1 340 ? 50.046 24.291 15.768 1.00 82.33 339 GLU A CA 1
ATOM 2398 C C . GLU A 1 340 ? 49.217 24.462 17.046 1.00 81.44 339 GLU A C 1
ATOM 2399 O O . GLU A 1 340 ? 49.780 24.512 18.148 1.00 82.60 339 GLU A O 1
ATOM 2405 N N . GLU A 1 341 ? 47.886 24.540 16.890 1.00 78.74 340 GLU A N 1
ATOM 2406 C CA . GLU A 1 341 ? 46.950 24.565 18.029 1.00 78.25 340 GLU A CA 1
ATOM 2407 C C . GLU A 1 341 ? 45.773 23.616 17.847 1.00 75.34 340 GLU A C 1
ATOM 2408 O O . GLU A 1 341 ? 45.177 23.548 16.778 1.00 72.65 340 GLU A O 1
ATOM 2414 N N . ARG A 1 342 ? 45.435 22.918 18.923 1.00 75.17 341 ARG A N 1
ATOM 2415 C CA . ARG A 1 342 ? 44.362 21.939 18.915 1.00 73.36 341 ARG A CA 1
ATOM 2416 C C . ARG A 1 342 ? 42.974 22.577 18.823 1.00 70.11 341 ARG A C 1
ATOM 2417 O O . ARG A 1 342 ? 42.768 23.674 19.335 1.00 70.09 341 ARG A O 1
ATOM 2425 N N . ILE A 1 343 ? 42.034 21.889 18.167 1.00 66.63 342 ILE A N 1
ATOM 2426 C CA . ILE A 1 343 ? 40.616 22.223 18.302 1.00 63.82 342 ILE A CA 1
ATOM 2427 C C . ILE A 1 343 ? 40.254 21.984 19.759 1.00 63.04 342 ILE A C 1
ATOM 2428 O O . ILE A 1 343 ? 40.603 20.946 20.329 1.00 63.84 342 ILE A O 1
ATOM 2433 N N . ALA A 1 344 ? 39.552 22.941 20.351 1.00 61.32 343 ALA A N 1
ATOM 2434 C CA . ALA A 1 344 ? 39.315 22.955 21.790 1.00 60.72 343 ALA A CA 1
ATOM 2435 C C . ALA A 1 344 ? 37.905 22.507 22.115 1.00 57.62 343 ALA A C 1
ATOM 2436 O O . ALA A 1 344 ? 36.969 22.829 21.390 1.00 55.08 343 ALA A O 1
ATOM 2438 N N . ASN A 1 345 ? 37.770 21.789 23.226 1.00 57.24 344 ASN A N 1
ATOM 2439 C CA . ASN A 1 345 ? 36.483 21.561 23.847 1.00 55.88 344 ASN A CA 1
ATOM 2440 C C . ASN A 1 345 ? 36.522 21.960 25.327 1.00 57.06 344 ASN A C 1
ATOM 2441 O O . ASN A 1 345 ? 37.562 21.861 25.967 1.00 58.45 344 ASN A O 1
ATOM 2446 N N . SER A 1 346 ? 35.390 22.433 25.838 1.00 56.28 345 SER A N 1
ATOM 2447 C CA . SER A 1 346 ? 35.255 22.831 27.243 1.00 58.22 345 SER A CA 1
ATOM 2448 C C . SER A 1 346 ? 33.812 22.730 27.691 1.00 57.38 345 SER A C 1
ATOM 2449 O O . SER A 1 346 ? 32.895 23.017 26.919 1.00 55.54 345 SER A O 1
ATOM 2452 N N . ALA A 1 347 ? 33.618 22.336 28.944 1.00 59.10 346 ALA A N 1
ATOM 2453 C CA . ALA A 1 347 ? 32.297 22.308 29.569 1.00 59.01 346 ALA A CA 1
ATOM 2454 C C . ALA A 1 347 ? 31.215 21.598 28.723 1.00 56.60 346 ALA A C 1
ATOM 2455 O O . ALA A 1 347 ? 30.055 21.997 28.731 1.00 57.04 346 ALA A O 1
ATOM 2457 N N . GLY A 1 348 ? 31.597 20.542 28.006 1.00 55.35 347 GLY A N 1
ATOM 2458 C CA . GLY A 1 348 ? 30.638 19.734 27.251 1.00 52.68 347 GLY A CA 1
ATOM 2459 C C . GLY A 1 348 ? 30.374 20.140 25.825 1.00 50.80 347 GLY A C 1
ATOM 2460 O O . GLY A 1 348 ? 29.415 19.662 25.218 1.00 48.70 347 GLY A O 1
ATOM 2461 N N . HIS A 1 349 ? 31.240 20.976 25.258 1.00 51.43 348 HIS A N 1
ATOM 2462 C CA . HIS A 1 349 ? 31.053 21.425 23.881 1.00 50.23 348 HIS A CA 1
ATOM 2463 C C . HIS A 1 349 ? 32.370 21.671 23.184 1.00 51.10 348 HIS A C 1
ATOM 2464 O O . HIS A 1 349 ? 33.322 22.121 23.806 1.00 52.59 348 HIS A O 1
ATOM 2471 N N . VAL A 1 350 ? 32.411 21.381 21.885 1.00 49.60 349 VAL A N 1
ATOM 2472 C CA . VAL A 1 350 ? 33.551 21.744 21.052 1.00 50.73 349 VAL A CA 1
ATOM 2473 C C . VAL A 1 350 ? 33.454 23.230 20.683 1.00 50.91 349 VAL A C 1
ATOM 2474 O O . VAL A 1 350 ? 32.372 23.722 20.380 1.00 50.24 349 VAL A O 1
ATOM 2478 N N . ILE A 1 351 ? 34.577 23.940 20.701 1.00 52.82 350 ILE A N 1
ATOM 2479 C CA . ILE A 1 351 ? 34.602 25.354 20.311 1.00 52.83 350 ILE A CA 1
ATOM 2480 C C . ILE A 1 351 ? 34.923 25.363 18.838 1.00 51.75 350 ILE A C 1
ATOM 2481 O O . ILE A 1 351 ? 35.909 24.740 18.425 1.00 50.37 350 ILE A O 1
ATOM 2486 N N . VAL A 1 352 ? 34.052 25.980 18.035 1.00 51.33 351 VAL A N 1
ATOM 2487 C CA . VAL A 1 352 ? 34.259 25.991 16.586 1.00 51.29 351 VAL A CA 1
ATOM 2488 C C . VAL A 1 352 ? 35.394 26.968 16.332 1.00 54.37 351 VAL A C 1
ATOM 2489 O O . VAL A 1 352 ? 35.276 28.153 16.669 1.00 55.75 351 VAL A O 1
ATOM 2493 N N . PRO A 1 353 ? 36.529 26.471 15.799 1.00 56.30 352 PRO A N 1
ATOM 2494 C CA . PRO A 1 353 ? 37.697 27.317 15.642 1.00 58.99 352 PRO A CA 1
ATOM 2495 C C . PRO A 1 353 ? 37.386 28.503 14.754 1.00 59.00 352 PRO A C 1
ATOM 2496 O O . PRO A 1 353 ? 36.683 28.364 13.759 1.00 58.12 352 PRO A O 1
ATOM 2500 N N . ASP A 1 354 ? 37.914 29.651 15.133 1.00 60.54 353 ASP A N 1
ATOM 2501 C CA . ASP A 1 354 ? 37.736 30.886 14.405 1.00 60.97 353 ASP A CA 1
ATOM 2502 C C . ASP A 1 354 ? 38.820 30.981 13.323 1.00 61.11 353 ASP A C 1
ATOM 2503 O O . ASP A 1 354 ? 39.841 30.257 13.362 1.00 61.52 353 ASP A O 1
ATOM 2508 N N . GLY A 1 355 ? 38.603 31.863 12.356 1.00 60.00 354 GLY A N 1
ATOM 2509 C CA . GLY A 1 355 ? 39.631 32.139 11.366 1.00 60.78 354 GLY A CA 1
ATOM 2510 C C . GLY A 1 355 ? 39.317 31.590 10.002 1.00 58.89 354 GLY A C 1
ATOM 2511 O O . GLY A 1 355 ? 38.442 30.740 9.860 1.00 57.15 354 GLY A O 1
ATOM 2512 N N . PRO A 1 356 ? 40.035 32.069 8.982 1.00 59.30 355 PRO A N 1
ATOM 2513 C CA . PRO A 1 356 ? 39.712 31.699 7.605 1.00 57.83 355 PRO A CA 1
ATOM 2514 C C . PRO A 1 356 ? 39.926 30.225 7.299 1.00 56.84 355 PRO A C 1
ATOM 2515 O O . PRO A 1 356 ? 40.667 29.539 8.010 1.00 56.50 355 PRO A O 1
ATOM 2519 N N . GLY A 1 357 ? 39.291 29.752 6.226 1.00 55.45 356 GLY A N 1
ATOM 2520 C CA . GLY A 1 357 ? 39.418 28.367 5.823 1.00 55.03 356 GLY A CA 1
ATOM 2521 C C . GLY A 1 357 ? 38.936 27.447 6.922 1.00 54.52 356 GLY A C 1
ATOM 2522 O O . GLY A 1 357 ? 37.893 27.697 7.533 1.00 52.63 356 GLY A O 1
ATOM 2523 N N . LEU A 1 358 ? 39.715 26.399 7.193 1.00 55.65 357 LEU A N 1
ATOM 2524 C CA . LEU A 1 358 ? 39.380 25.450 8.261 1.00 55.35 357 LEU A CA 1
ATOM 2525 C C . LEU A 1 358 ? 39.602 26.060 9.654 1.00 56.75 357 LEU A C 1
ATOM 2526 O O . LEU A 1 358 ? 39.007 25.608 10.627 1.00 55.55 357 LEU A O 1
ATOM 2531 N N . GLY A 1 359 ? 40.441 27.090 9.730 1.00 59.38 358 GLY A N 1
ATOM 2532 C CA . GLY A 1 359 ? 40.783 27.747 10.988 1.00 61.57 358 GLY A CA 1
ATOM 2533 C C . GLY A 1 359 ? 41.864 27.030 11.795 1.00 63.98 358 GLY A C 1
ATOM 2534 O O . GLY A 1 359 ? 41.855 27.099 13.009 1.00 64.46 358 GLY A O 1
ATOM 2535 N N . ILE A 1 360 ? 42.786 26.353 11.108 1.00 66.27 359 ILE A N 1
ATOM 2536 C CA . ILE A 1 360 ? 43.891 25.596 11.727 1.00 68.74 359 ILE A CA 1
ATOM 2537 C C . ILE A 1 360 ? 45.174 25.931 10.970 1.00 71.86 359 ILE A C 1
ATOM 2538 O O . ILE A 1 360 ? 45.115 26.403 9.835 1.00 71.53 359 ILE A O 1
ATOM 2543 N N . SER A 1 361 ? 46.330 25.706 11.590 1.00 75.08 360 SER A N 1
ATOM 2544 C CA . SER A 1 361 ? 47.605 25.900 10.908 1.00 78.10 360 SER A CA 1
ATOM 2545 C C . SER A 1 361 ? 48.517 24.690 11.058 1.00 80.03 360 SER A C 1
ATOM 2546 O O . SER A 1 361 ? 48.518 24.032 12.096 1.00 79.92 360 SER A O 1
ATOM 2549 N N . ILE A 1 362 ? 49.289 24.419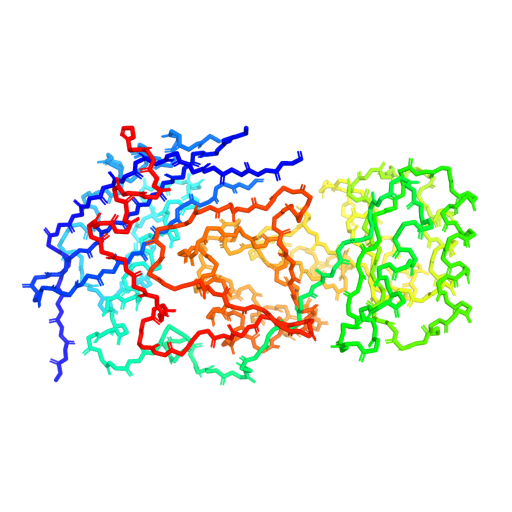 10.006 1.00 82.05 361 ILE A N 1
ATOM 2550 C CA . ILE A 1 362 ? 50.237 23.311 9.973 1.00 84.60 361 ILE A CA 1
ATOM 2551 C C . ILE A 1 362 ? 51.541 23.738 9.322 1.00 87.67 361 ILE A C 1
ATOM 2552 O O . ILE A 1 362 ? 51.561 24.052 8.133 1.00 87.43 361 ILE A O 1
ATOM 2557 N N . SER A 1 363 ? 52.622 23.737 10.103 1.00 91.24 362 SER A N 1
ATOM 2558 C CA . SER A 1 363 ? 53.969 24.059 9.602 1.00 94.62 362 SER A CA 1
ATOM 2559 C C . SER A 1 363 ? 54.759 22.784 9.289 1.00 97.05 362 SER A C 1
ATOM 2560 O O . SER A 1 363 ? 54.337 21.676 9.654 1.00 96.36 362 SER A O 1
ATOM 2563 N N . GLU A 1 364 ? 55.901 22.936 8.614 1.00 100.00 363 GLU A N 1
ATOM 2564 C CA . GLU A 1 364 ? 56.786 21.796 8.355 1.00 102.93 363 GLU A CA 1
ATOM 2565 C C . GLU A 1 364 ? 57.209 21.143 9.672 1.00 104.69 363 GLU A C 1
ATOM 2566 O O . GLU A 1 364 ? 57.175 19.920 9.802 1.00 105.05 363 GLU A O 1
ATOM 2572 N N . ALA A 1 365 ? 57.585 21.967 10.647 1.00 106.10 364 ALA A N 1
ATOM 2573 C CA . ALA A 1 365 ? 58.024 21.473 11.949 1.00 108.15 364 ALA A CA 1
ATOM 2574 C C . ALA A 1 365 ? 56.910 20.742 12.680 1.00 106.26 364 ALA A C 1
ATOM 2575 O O . ALA A 1 365 ? 57.118 19.631 13.170 1.00 107.28 364 ALA A O 1
ATOM 2577 N N . SER A 1 366 ? 55.726 21.355 12.743 1.00 103.68 365 SER A N 1
ATOM 2578 C CA . SER A 1 366 ? 54.595 20.745 13.447 1.00 101.65 365 SER A CA 1
ATOM 2579 C C . SER A 1 366 ? 54.278 19.374 12.853 1.00 101.30 365 SER A C 1
ATOM 2580 O O . SER A 1 366 ? 54.007 18.428 13.592 1.00 101.03 365 SER A O 1
ATOM 2583 N N . LEU A 1 367 ? 54.342 19.276 11.524 1.00 101.36 366 LEU A N 1
ATOM 2584 C CA . LEU A 1 367 ? 54.070 18.024 10.817 1.00 101.20 366 LEU A CA 1
ATOM 2585 C C . LEU A 1 367 ? 55.165 16.973 11.013 1.00 104.68 366 LEU A C 1
ATOM 2586 O O . LEU A 1 367 ? 54.884 15.861 11.462 1.00 104.65 366 LEU A O 1
ATOM 2591 N N . ARG A 1 368 ? 56.406 17.322 10.680 1.00 107.85 367 ARG A N 1
ATOM 2592 C CA . ARG A 1 368 ? 57.512 16.348 10.705 1.00 111.67 367 ARG A CA 1
ATOM 2593 C C . ARG A 1 368 ? 58.087 16.097 12.105 1.00 114.12 367 ARG A C 1
ATOM 2594 O O . ARG A 1 368 ? 59.020 15.303 12.254 1.00 117.18 367 ARG A O 1
ATOM 2602 N N . GLY A 1 369 ? 57.539 16.776 13.113 1.00 113.23 368 GLY A N 1
ATOM 2603 C CA . GLY A 1 369 ? 57.995 16.636 14.496 1.00 115.58 368 GLY A CA 1
ATOM 2604 C C . GLY A 1 369 ? 56.959 16.079 15.454 1.00 114.12 368 GLY A C 1
ATOM 2605 O O . GLY A 1 369 ? 57.274 15.831 16.619 1.00 115.75 368 GLY A O 1
ATOM 2606 N N . ASN A 1 370 ? 55.723 15.898 14.980 1.00 111.33 369 ASN A N 1
ATOM 2607 C CA . ASN A 1 370 ? 54.656 15.290 15.788 1.00 109.78 369 ASN A CA 1
ATOM 2608 C C . ASN A 1 370 ? 54.034 14.037 15.168 1.00 108.98 369 ASN A C 1
ATOM 2609 O O . ASN A 1 370 ? 53.253 13.363 15.820 1.00 107.33 369 ASN A O 1
ATOM 2614 N N . ALA A 1 371 ? 54.407 13.715 13.931 1.00 110.63 370 ALA A N 1
ATOM 2615 C CA . ALA A 1 371 ? 54.015 12.460 13.294 1.00 111.12 370 ALA A CA 1
ATOM 2616 C C . ALA A 1 371 ? 55.200 11.846 12.543 1.00 115.42 370 ALA A C 1
ATOM 2617 O O . ALA A 1 371 ? 56.027 12.573 11.985 1.00 116.94 370 ALA A O 1
ATOM 2619 N N . LYS A 1 372 ? 55.279 10.513 12.532 1.00 118.04 371 LYS A N 1
ATOM 2620 C CA . LYS A 1 372 ? 56.342 9.795 11.805 1.00 122.39 371 LYS A CA 1
ATOM 2621 C C . LYS A 1 372 ? 55.899 9.485 10.374 1.00 122.54 371 LYS A C 1
ATOM 2622 O O . LYS A 1 372 ? 54.954 8.729 10.153 1.00 120.77 371 LYS A O 1
ATOM 2628 N N . ILE A 1 373 ? 56.611 10.062 9.412 1.00 125.43 372 ILE A N 1
ATOM 2629 C CA . ILE A 1 373 ? 56.221 10.038 8.005 1.00 125.81 372 ILE A CA 1
ATOM 2630 C C . ILE A 1 373 ? 56.712 8.792 7.266 1.00 129.86 372 ILE A C 1
ATOM 2631 O O . ILE A 1 373 ? 57.921 8.617 7.063 1.00 133.27 372 ILE A O 1
ATOM 2636 N N . LEU A 1 374 ? 55.773 7.949 6.839 1.00 63.71 373 LEU A N 1
ATOM 2637 C CA . LEU A 1 374 ? 56.097 6.769 6.014 1.00 64.94 373 LEU A CA 1
ATOM 2638 C C . LEU A 1 374 ? 56.242 7.078 4.500 1.00 65.89 373 LEU A C 1
ATOM 2639 O O . LEU A 1 374 ? 55.531 7.932 3.920 1.00 67.27 373 LEU A O 1
#

B-factor: mean 58.95, std 21.34, range [12.53, 135.29]

Solvent-accessible surface area: 15221 Å² total; per-residue (Å²): 169,50,98,12,57,3,96,120,14,98,27,14,42,0,74,2,55,40,60,124,95,61,38,42,4,1,0,0,15,0,10,0,56,75,53,38,45,0,9,0,0,1,8,56,109,118,37,67,39,8,60,53,6,1,51,126,35,0,79,91,36,0,74,46,11,51,0,102,138,8,159,93,12,12,62,39,1,55,179,143,33,129,70,62,15,43,1,9,0,0,0,4,0,0,0,2,1,0,23,0,75,28,64,59,70,10,0,0,58,50,15,79,18,75,90,51,87,140,1,55,16,10,45,48,6,48,36,119,82,25,98,34,2,18,101,116,0,101,70,45,19,106,59,40,28,67,9,0,12,5,90,1,36,93,43,95,49,59,62,4,47,150,11,0,110,63,0,46,70,71,5,29,175,133,5,41,0,5,0,10,3,84,57,65,26,86,50,191,51,1,58,168,42,0,122,55,2,27,79,25,198,5,49,2,0,9,1,0,0,34,101,179,50,28,102,20,0,19,33,8,17,95,47,12,142,6,52,0,0,0,11,34,5,1,46,50,39,117,21,0,94,56,0,40,171,88,142,1,6,50,3,0,0,0,14,10,26,30,15,13,0,0,35,88,0,46,56,1,2,61,44,0,74,127,40,57,21,52,0,1,2,4,42,12,45,23,0,2,0,5,10,0,1,1,0,0,0,0,0,6,6,69,13,2,65,25,1,0,24,40,94,52,53,96,29,83,6,81,31,9,0,11,118,140,126,22,54,77,64,44,10,28,0,62,1,22,114,36,68,0,0,24,22,64,26,48,86,81,13,0,135,61,58,9,162,67,97

Nearest PDB structures (foldseek):
  3my9-assembly1_A  TM=1.003E+00  e=2.248E-78  Azorhizobium caulinodans ORS 571
  3i6e-assembly4_H  TM=8.947E-01  e=8.001E-39  Ruegeria pomeroyi
  4m0x-assembly1_B  TM=8.975E-01  e=9.175E-34  Rhodococcus opacus
  4m0x-assembly1_A  TM=8.903E-01  e=1.887E-30  Rhodococcus opacus
  2p88-assembly1_C  TM=8.871E-01  e=1.894E-29  Bacillus cereus ATCC 14579

Radius of gyration: 20.78 Å; Cα contacts (8 Å, |Δi|>4): 772; chains: 1; bounding box: 52×51×54 Å

InterPro domains:
  IPR013341 Mandelate racemase, N-terminal domain [PF02746] (32-128)
  IPR013342 Mandelate racemase, C-terminal domain [PF13378] (151-364)
  IPR013342 Mandelate racemase, C-terminal domain [SM00922] (146-243)
  IPR018110 Mandelate racemase/muconate lactonizing enzyme, conserved site [PS00908] (103-128)
  IPR018110 Mandelate racemase/muconate lactonizing enzyme, conserved site [PS00909] (193-224)
  IPR029017 Enolase-like, N-terminal [G3DSA:3.30.390.10] (1-119)
  IPR029017 Enolase-like, N-terminal [SSF54826] (7-129)
  IPR036849 Enolase-like, C-terminal domain superfamily [G3DSA:3.20.20.120] (120-376)
  IPR036849 Enolase-like, C-terminal domain superfamily [SSF51604] (116-367)

Sequence (357 aa):
SWDSVVERIRIFLVESPIKMGSVKRVLLEVTSADGIVGWGEAAPWTPEAAFSALDIYLRPLILGAPIKRVRELMARMDKMLVGHGEAKAAVEMALLDILGKATGLSVADLLGGRVRDRIPLSFSIADPDFDADLERMRAMVPAGHTVFKMKTGVKPHAEELRILETMRGEFGERIDLRLDFNQALTPFGAMKILRDVDAFRPTFIEQPVPRRHLDAMAGFAAALDTPILADESCFDAVDLMEVVRRQAADAISVKIMKCGGLMKAQSLMAIADTAGLPGYGGTLWEGGIALAAGTQLIAATPGISLGCEFYMPHHVLTEDVLEERIANSAGHVIVPDGPGLGISISEASLRGNAKIL